Protein AF-A0A965VFW7-F1 (afdb_monomer)

Structure (mmCIF, N/CA/C/O backbone):
data_AF-A0A965VFW7-F1
#
_entry.id   AF-A0A965VFW7-F1
#
loop_
_atom_site.group_PDB
_atom_site.id
_atom_site.type_symbol
_atom_site.label_atom_id
_atom_site.label_alt_id
_atom_site.label_comp_id
_atom_site.label_asym_id
_atom_site.label_entity_id
_atom_site.label_seq_id
_atom_site.pdbx_PDB_ins_code
_atom_site.Cartn_x
_atom_site.Cartn_y
_atom_site.Cartn_z
_atom_site.occupancy
_atom_site.B_iso_or_equiv
_atom_site.auth_seq_id
_atom_site.auth_comp_id
_atom_site.auth_asym_id
_atom_site.auth_atom_id
_atom_site.pdbx_PDB_model_num
ATOM 1 N N . MET A 1 1 ? -70.526 -42.831 -7.987 1.00 42.44 1 MET A N 1
ATOM 2 C CA . MET A 1 1 ? -69.572 -43.705 -8.709 1.00 42.44 1 MET A CA 1
ATOM 3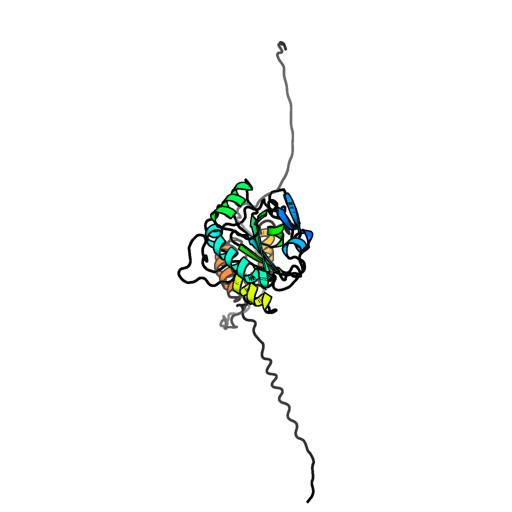 C C . MET A 1 1 ? -68.175 -43.193 -8.378 1.00 42.44 1 MET A C 1
ATOM 5 O O . MET A 1 1 ? -67.766 -42.194 -8.940 1.00 42.44 1 MET A O 1
ATOM 9 N N . ASN A 1 2 ? -67.592 -43.562 -7.239 1.00 35.59 2 ASN A N 1
ATOM 10 C CA . ASN A 1 2 ? -67.004 -44.862 -6.857 1.00 35.59 2 ASN A CA 1
ATOM 11 C C . ASN A 1 2 ? -65.642 -45.125 -7.527 1.00 35.59 2 ASN A C 1
ATOM 13 O O . ASN A 1 2 ? -65.567 -45.342 -8.730 1.00 35.59 2 ASN A O 1
ATOM 17 N N . ARG A 1 3 ? -64.600 -45.120 -6.680 1.00 50.38 3 ARG A N 1
ATOM 18 C CA . ARG A 1 3 ? -63.224 -45.623 -6.897 1.00 50.38 3 ARG A CA 1
ATOM 19 C C . ARG A 1 3 ? -63.249 -47.167 -7.074 1.00 50.38 3 ARG A C 1
ATOM 21 O O . ARG A 1 3 ? -64.275 -47.745 -6.707 1.00 50.38 3 ARG A O 1
ATOM 28 N N . PRO A 1 4 ? -62.205 -47.852 -7.602 1.00 57.84 4 PRO A N 1
ATOM 29 C CA . PRO A 1 4 ? -60.867 -48.036 -6.981 1.00 57.84 4 PRO A CA 1
ATOM 30 C C . PRO A 1 4 ? -59.700 -47.735 -7.969 1.00 57.84 4 PRO A C 1
ATOM 32 O O . PRO A 1 4 ? -59.951 -47.548 -9.151 1.00 57.84 4 PRO A O 1
ATOM 35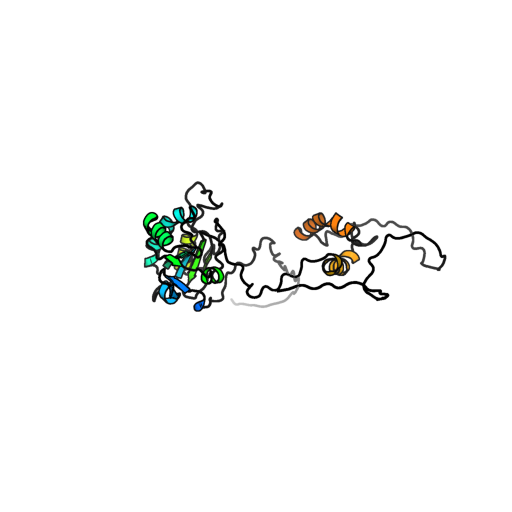 N N . VAL A 1 5 ? -58.428 -47.497 -7.611 1.00 44.56 5 VAL A N 1
ATOM 36 C CA . VAL A 1 5 ? -57.476 -48.093 -6.637 1.00 44.56 5 VAL A CA 1
ATOM 37 C C . VAL A 1 5 ? -56.885 -49.453 -7.069 1.00 44.56 5 VAL A C 1
ATOM 39 O O . VAL A 1 5 ? -57.615 -50.396 -7.337 1.00 44.56 5 VAL A O 1
ATOM 42 N N . SER A 1 6 ? -55.547 -49.531 -6.968 1.00 44.03 6 SER A N 1
ATOM 43 C CA . SER A 1 6 ? -54.690 -50.718 -6.748 1.00 44.03 6 SER A CA 1
ATOM 44 C C . SER A 1 6 ? -53.855 -51.288 -7.913 1.00 44.03 6 SER A C 1
ATOM 46 O O . SER A 1 6 ? -54.393 -51.769 -8.898 1.00 44.03 6 SER A O 1
ATOM 48 N N . THR A 1 7 ? -52.526 -51.279 -7.688 1.00 45.72 7 THR A N 1
ATOM 49 C CA . THR A 1 7 ? -51.507 -52.348 -7.906 1.00 45.72 7 THR A CA 1
ATOM 50 C C . THR A 1 7 ? -51.604 -53.263 -9.143 1.00 45.72 7 THR A C 1
ATOM 52 O O . THR A 1 7 ? -52.636 -53.868 -9.384 1.00 45.72 7 THR A O 1
ATOM 55 N N . LEU A 1 8 ? -50.510 -53.602 -9.840 1.00 45.94 8 LEU A N 1
ATOM 56 C CA . LEU A 1 8 ? -49.392 -54.381 -9.277 1.00 45.94 8 LEU A CA 1
ATOM 57 C C . LEU A 1 8 ? -48.217 -54.500 -10.287 1.00 45.94 8 LEU A C 1
ATOM 59 O O . LEU A 1 8 ? -48.441 -54.821 -11.445 1.00 45.94 8 LEU A O 1
ATOM 63 N N . TRP A 1 9 ? -46.986 -54.285 -9.806 1.00 42.16 9 TRP A N 1
ATOM 64 C CA . TRP A 1 9 ? -45.697 -54.863 -10.246 1.00 42.16 9 TRP A CA 1
ATOM 65 C C . TRP A 1 9 ? -45.417 -55.139 -11.741 1.00 42.16 9 TRP A C 1
ATOM 67 O O . TRP A 1 9 ? -45.896 -56.120 -12.301 1.00 42.16 9 TRP A O 1
ATOM 77 N N . LEU A 1 10 ? -44.359 -54.499 -12.256 1.00 45.06 10 LEU A N 1
ATOM 78 C CA . LEU A 1 10 ? -43.190 -55.267 -12.711 1.00 45.06 10 LEU A CA 1
ATOM 79 C C . LEU A 1 10 ? -41.898 -54.447 -12.586 1.00 45.06 10 LEU A C 1
ATOM 81 O O . LEU A 1 10 ? -41.791 -53.325 -13.073 1.00 45.06 10 LEU A O 1
ATOM 85 N N . VAL A 1 11 ? -40.930 -55.020 -11.872 1.00 48.81 11 VAL A N 1
ATOM 86 C CA . VAL A 1 11 ? -39.594 -54.462 -11.644 1.00 48.81 11 VAL A CA 1
ATOM 87 C C . VAL A 1 11 ? -38.725 -54.721 -12.870 1.00 48.81 11 VAL A C 1
ATOM 89 O O . VAL A 1 11 ? -38.607 -55.871 -13.289 1.00 48.81 11 VAL A O 1
ATOM 92 N N . LEU A 1 12 ? -38.022 -53.702 -13.369 1.00 44.81 12 LEU A N 1
ATOM 93 C CA . LEU A 1 12 ? -36.764 -53.937 -14.076 1.00 44.81 12 LEU A CA 1
ATOM 94 C C . LEU A 1 12 ? -35.745 -52.834 -13.771 1.00 44.81 12 LEU A C 1
ATOM 96 O O . LEU A 1 12 ? -35.832 -51.712 -14.262 1.00 44.81 12 LEU A O 1
ATOM 100 N N . CYS A 1 13 ? -34.773 -53.176 -12.929 1.00 41.69 13 CYS A N 1
ATOM 101 C CA . CYS A 1 13 ? -33.654 -52.309 -12.594 1.00 41.69 13 CYS A CA 1
ATOM 102 C C . CYS A 1 13 ? -32.707 -52.169 -13.792 1.00 41.69 13 CYS A C 1
ATOM 104 O O . CYS A 1 13 ? -32.087 -53.149 -14.198 1.00 41.69 13 CYS A O 1
ATOM 106 N N . LEU A 1 14 ? -32.507 -50.943 -14.273 1.00 44.41 14 LEU A N 1
ATOM 107 C CA . LEU A 1 14 ? -31.330 -50.565 -15.055 1.00 44.41 14 LEU A CA 1
ATOM 108 C C . LEU A 1 14 ? -30.723 -49.298 -14.444 1.00 44.41 14 LEU A C 1
ATOM 110 O O . LEU A 1 14 ? -31.046 -48.171 -14.809 1.00 44.41 14 LEU A O 1
ATOM 114 N N . LEU A 1 15 ? -29.856 -49.523 -13.455 1.00 46.78 15 LEU A N 1
ATOM 115 C CA . LEU A 1 15 ? -29.013 -48.508 -12.827 1.00 46.78 15 LEU A CA 1
ATOM 116 C C . LEU A 1 15 ? -27.976 -48.000 -13.838 1.00 46.78 15 LEU A C 1
ATOM 118 O O . LEU A 1 15 ? -26.865 -48.517 -13.920 1.00 46.78 15 LEU A O 1
ATOM 122 N N . ALA A 1 16 ? -28.336 -46.966 -14.593 1.00 45.25 16 ALA A N 1
ATOM 123 C CA . ALA A 1 16 ? -27.383 -46.140 -15.323 1.00 45.25 16 ALA A CA 1
ATOM 124 C C . ALA A 1 16 ? -26.922 -44.991 -14.412 1.00 45.25 16 ALA A C 1
ATOM 126 O O . ALA A 1 16 ? -27.429 -43.873 -14.486 1.00 45.25 16 ALA A O 1
ATOM 127 N N . THR A 1 17 ? -25.976 -45.272 -13.511 1.00 45.44 17 THR A N 1
ATOM 128 C CA . THR A 1 17 ? -25.329 -44.240 -12.689 1.00 45.44 17 THR A CA 1
ATOM 129 C C . THR A 1 17 ? -24.438 -43.363 -13.567 1.00 45.44 17 THR A C 1
ATOM 131 O O . THR A 1 17 ? -23.255 -43.651 -13.754 1.00 45.44 17 THR A O 1
ATOM 134 N N . ALA A 1 18 ? -25.011 -42.286 -14.103 1.00 43.34 18 ALA A N 1
ATOM 135 C CA . ALA A 1 18 ? -24.272 -41.211 -14.749 1.00 43.34 18 ALA A CA 1
ATOM 136 C C . ALA A 1 18 ? -23.487 -40.418 -13.690 1.00 43.34 18 ALA A C 1
ATOM 138 O O . ALA A 1 18 ? -23.920 -39.367 -13.223 1.00 43.34 18 ALA A O 1
ATOM 139 N N . ILE A 1 19 ? -22.329 -40.948 -13.288 1.00 48.84 19 ILE A N 1
ATOM 140 C CA . ILE A 1 19 ? -21.356 -40.208 -12.484 1.00 48.84 19 ILE A CA 1
ATOM 141 C C . ILE A 1 19 ? -20.704 -39.189 -13.419 1.00 48.84 19 ILE A C 1
ATOM 143 O O . ILE A 1 19 ? -19.769 -39.504 -14.156 1.00 48.84 19 ILE A O 1
ATOM 147 N N . ALA A 1 20 ? -21.235 -37.968 -13.415 1.00 42.84 20 ALA A N 1
ATOM 148 C CA . ALA A 1 20 ? -20.593 -36.829 -14.047 1.00 42.84 20 ALA A CA 1
ATOM 149 C C . ALA A 1 20 ? -19.329 -36.477 -13.249 1.00 42.84 20 ALA A C 1
ATOM 151 O O . ALA A 1 20 ? -19.368 -35.669 -12.323 1.00 42.84 20 ALA A O 1
ATOM 152 N N . ASN A 1 21 ? -18.206 -37.113 -13.593 1.00 45.19 21 ASN A N 1
ATOM 153 C CA . ASN A 1 21 ? -16.895 -36.700 -13.107 1.00 45.19 21 ASN A CA 1
ATOM 154 C C . ASN A 1 21 ? -16.617 -35.281 -13.613 1.00 45.19 21 ASN A C 1
ATOM 156 O O . ASN A 1 21 ? -16.267 -35.086 -14.777 1.00 45.19 21 ASN A O 1
ATOM 160 N N . THR A 1 22 ? -16.737 -34.300 -12.723 1.00 47.62 22 THR A N 1
ATOM 161 C CA . THR A 1 22 ? -16.176 -32.964 -12.915 1.00 47.62 22 THR A CA 1
ATOM 162 C C . THR A 1 22 ? -14.657 -33.090 -12.984 1.00 47.62 22 THR A C 1
ATOM 164 O O . THR A 1 22 ? -13.984 -33.194 -11.957 1.00 47.62 22 THR A O 1
ATOM 167 N N . ALA A 1 23 ? -14.111 -33.126 -14.199 1.00 44.59 23 ALA A N 1
ATOM 168 C CA . ALA A 1 23 ? -12.682 -32.956 -14.402 1.00 44.59 23 ALA A CA 1
ATOM 169 C C . ALA A 1 23 ? -12.303 -31.541 -13.945 1.00 44.59 23 ALA A C 1
ATOM 171 O O . ALA A 1 23 ? -12.868 -30.566 -14.437 1.00 44.59 23 ALA A O 1
ATOM 172 N N . ALA A 1 24 ? -11.380 -31.439 -12.988 1.00 43.47 24 ALA A N 1
ATOM 173 C CA . ALA A 1 24 ? -10.850 -30.154 -12.559 1.00 43.47 24 ALA A CA 1
ATOM 174 C C . ALA A 1 24 ? -10.055 -29.518 -13.708 1.00 43.47 24 ALA A C 1
ATOM 176 O O . ALA A 1 24 ? -9.149 -30.141 -14.268 1.00 43.47 24 ALA A O 1
ATOM 177 N N . ASP A 1 25 ? -10.418 -28.286 -14.047 1.00 41.50 25 ASP A N 1
ATOM 178 C CA . ASP A 1 25 ? -9.742 -27.463 -15.044 1.00 41.50 25 ASP A CA 1
ATOM 179 C C . ASP A 1 25 ? -8.308 -27.128 -14.566 1.00 41.50 25 ASP A C 1
ATOM 181 O O . ASP A 1 25 ? -8.133 -26.723 -13.414 1.00 41.50 25 ASP A O 1
ATOM 185 N N . PRO A 1 26 ? -7.254 -27.305 -15.389 1.00 46.06 26 PRO A N 1
ATOM 186 C CA . PRO A 1 26 ? -5.898 -26.885 -15.036 1.00 46.06 26 PRO A CA 1
ATOM 187 C C . PRO A 1 26 ? -5.686 -25.357 -14.993 1.00 46.06 26 PRO A C 1
ATOM 189 O O . PRO A 1 26 ? -4.562 -24.939 -14.732 1.00 46.06 26 PRO A O 1
ATOM 192 N N . SER A 1 27 ? -6.717 -24.536 -15.224 1.00 48.09 27 SER A N 1
ATOM 193 C CA . SER A 1 27 ? -6.667 -23.068 -15.120 1.00 48.09 27 SER A CA 1
ATOM 194 C C . SER A 1 27 ? -6.770 -22.502 -13.694 1.00 48.09 27 SER A C 1
ATOM 196 O O . SER A 1 27 ? -6.645 -21.290 -13.534 1.00 48.09 27 SER A O 1
ATOM 198 N N . VAL A 1 28 ? -6.983 -23.339 -12.665 1.00 41.69 28 VAL A N 1
ATOM 199 C CA . VAL A 1 28 ? -7.101 -22.900 -11.258 1.00 41.69 28 VAL A CA 1
ATOM 200 C C . VAL A 1 28 ? -5.874 -22.063 -10.860 1.00 41.69 28 VAL A C 1
ATOM 202 O O . VAL A 1 28 ? -4.774 -22.623 -10.778 1.00 41.69 28 VAL A O 1
ATOM 205 N N . PRO A 1 29 ? -6.031 -20.750 -10.585 1.00 44.28 29 PRO A N 1
ATOM 206 C CA . PRO A 1 29 ? -4.953 -19.944 -10.031 1.00 44.28 29 PRO A CA 1
ATOM 207 C C . PRO A 1 29 ? -4.504 -20.548 -8.701 1.00 44.28 29 PRO A C 1
ATOM 209 O O . PRO A 1 29 ? -5.305 -21.181 -8.006 1.00 44.28 29 PRO A O 1
ATOM 212 N N . MET A 1 30 ? -3.245 -20.325 -8.306 1.00 38.75 30 MET A N 1
ATOM 213 C CA . MET A 1 30 ? -2.859 -20.556 -6.909 1.00 38.75 30 MET A CA 1
ATOM 214 C C . MET A 1 30 ? -3.914 -19.915 -5.999 1.00 38.75 30 MET A C 1
ATOM 216 O O . MET A 1 30 ? -4.326 -18.790 -6.301 1.00 38.75 30 MET A O 1
ATOM 220 N N . PRO A 1 31 ? -4.366 -20.596 -4.928 1.00 38.28 31 PRO A N 1
ATOM 221 C CA . PRO A 1 31 ? -5.329 -19.996 -4.024 1.00 38.28 31 PRO A CA 1
ATOM 222 C C . PRO A 1 31 ? -4.757 -18.662 -3.560 1.00 38.28 31 PRO A C 1
ATOM 224 O O . PRO A 1 31 ? -3.644 -18.604 -3.028 1.00 38.28 31 PRO A O 1
ATOM 227 N N . ALA A 1 32 ? -5.510 -17.593 -3.816 1.00 36.91 32 ALA A N 1
ATOM 228 C CA . ALA A 1 32 ? -5.229 -16.306 -3.220 1.00 36.91 32 ALA A CA 1
ATOM 229 C C . ALA A 1 32 ? -5.150 -16.483 -1.698 1.00 36.91 32 ALA A C 1
ATOM 231 O O . ALA A 1 32 ? -5.737 -17.411 -1.133 1.00 36.91 32 ALA A O 1
ATOM 232 N N . LEU A 1 33 ? -4.485 -15.555 -1.013 1.00 43.66 33 LEU A N 1
ATOM 233 C CA . LEU A 1 33 ? -4.572 -15.438 0.444 1.00 43.66 33 LEU A CA 1
ATOM 234 C C . LEU A 1 33 ? -5.944 -14.850 0.851 1.00 43.66 33 LEU A C 1
ATOM 236 O O . LEU A 1 33 ? -6.040 -13.889 1.606 1.00 43.66 33 LEU A O 1
ATOM 240 N N . SER A 1 34 ? -7.020 -15.430 0.315 1.00 40.91 34 SER A N 1
ATOM 241 C CA . SER A 1 34 ? -8.421 -15.137 0.595 1.00 40.91 34 SER A CA 1
ATOM 242 C C . SER A 1 34 ? -8.869 -15.995 1.780 1.00 40.91 34 SER A C 1
ATOM 244 O O . SER A 1 34 ? -9.337 -17.124 1.618 1.00 40.91 34 SER A O 1
ATOM 246 N N . GLY A 1 35 ? -8.683 -15.451 2.982 1.00 37.94 35 GLY A N 1
ATOM 247 C CA . GLY A 1 35 ? -9.008 -16.105 4.249 1.00 37.94 35 GLY A CA 1
ATOM 248 C C . GLY A 1 35 ? -7.784 -16.752 4.925 1.00 37.94 35 GLY A C 1
ATOM 249 O O . GLY A 1 35 ? -7.144 -17.629 4.365 1.00 37.94 35 GLY A O 1
ATOM 250 N N . GLY A 1 36 ? -7.429 -16.397 6.160 1.00 48.53 36 GLY A N 1
ATOM 251 C CA . GLY A 1 36 ? -8.122 -15.439 7.020 1.00 48.53 36 GLY A CA 1
ATOM 252 C C . GLY A 1 36 ? -7.659 -15.461 8.473 1.00 48.53 36 GLY A C 1
ATOM 253 O O . GLY A 1 36 ? -8.511 -15.454 9.365 1.00 48.53 36 GLY A O 1
ATOM 254 N N . GLU A 1 37 ? -6.351 -15.470 8.723 1.00 54.03 37 GLU A N 1
ATOM 255 C CA . GLU A 1 37 ? -5.817 -15.173 10.054 1.00 54.03 37 GLU A CA 1
ATOM 256 C C . GLU A 1 37 ? -5.657 -13.658 10.233 1.00 54.03 37 GLU A C 1
ATOM 258 O O . GLU A 1 37 ? -5.147 -12.954 9.366 1.00 54.03 37 GLU A O 1
ATOM 263 N N . SER A 1 38 ? -6.163 -13.158 11.360 1.00 65.94 38 SER A N 1
ATOM 264 C CA . SER A 1 38 ? -6.068 -11.755 11.762 1.00 65.94 38 SER A CA 1
ATOM 265 C C . SER A 1 38 ? -4.641 -11.454 12.216 1.00 65.94 38 SER A C 1
ATOM 267 O O . SER A 1 38 ? -4.094 -12.173 13.055 1.00 65.94 38 SER A O 1
ATOM 269 N N . MET A 1 39 ? -4.033 -10.402 11.670 1.00 76.88 39 MET A N 1
ATOM 270 C CA . MET A 1 39 ? -2.637 -10.067 11.953 1.00 76.88 39 MET A CA 1
ATOM 271 C C . MET A 1 39 ? -2.430 -9.618 13.412 1.00 76.88 39 MET A C 1
ATOM 273 O O . MET A 1 39 ? -3.304 -8.944 13.967 1.00 76.88 39 MET A O 1
ATOM 277 N N . PRO A 1 40 ? -1.284 -9.919 14.052 1.00 75.00 40 PRO A N 1
ATOM 278 C CA . PRO A 1 40 ? -0.952 -9.385 15.376 1.00 75.00 40 PRO A CA 1
ATOM 279 C C . PRO A 1 40 ? -0.975 -7.845 15.396 1.00 75.00 40 PRO A C 1
ATOM 281 O O . PRO A 1 40 ? -0.527 -7.204 14.447 1.00 75.00 40 PRO A O 1
ATOM 284 N N . VAL A 1 41 ? -1.532 -7.243 16.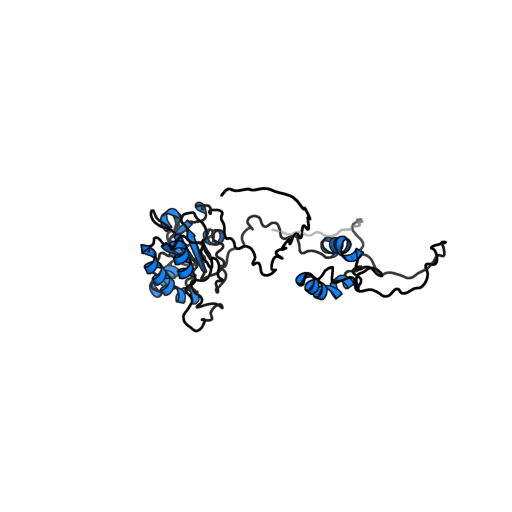457 1.00 68.38 41 VAL A N 1
ATOM 285 C CA . VAL A 1 41 ? -1.743 -5.777 16.543 1.00 68.38 41 VAL A CA 1
ATOM 286 C C . VAL A 1 41 ? -0.413 -5.018 16.582 1.00 68.38 41 VAL A C 1
ATOM 288 O O . VAL A 1 41 ? -0.284 -3.965 15.971 1.00 68.38 41 VAL A O 1
ATOM 291 N N . ASP A 1 42 ? 0.573 -5.600 17.259 1.00 74.69 42 ASP A N 1
ATOM 292 C CA . ASP A 1 42 ? 1.967 -5.164 17.394 1.00 74.69 42 ASP A CA 1
ATOM 293 C C . ASP A 1 42 ? 2.752 -5.167 16.072 1.00 74.69 42 ASP A C 1
ATOM 295 O O . ASP A 1 42 ? 3.829 -4.590 15.992 1.00 74.69 42 ASP A O 1
ATOM 299 N N . ARG A 1 43 ? 2.213 -5.790 15.016 1.00 82.44 43 ARG A N 1
ATOM 300 C CA . ARG A 1 43 ? 2.780 -5.747 13.659 1.00 82.44 43 ARG A CA 1
ATOM 301 C C . ARG A 1 43 ? 2.052 -4.780 12.721 1.00 82.44 43 ARG A C 1
ATOM 303 O O . ARG A 1 43 ? 2.388 -4.710 11.544 1.00 82.44 43 ARG A O 1
ATOM 310 N N . LEU A 1 44 ? 1.051 -4.061 13.230 1.00 89.38 44 LEU A N 1
ATOM 311 C CA . LEU A 1 44 ? 0.259 -3.065 12.504 1.00 89.38 44 LEU A CA 1
ATOM 312 C C . LEU A 1 44 ? 0.432 -1.674 13.131 1.00 89.38 44 LEU A C 1
ATOM 314 O O . LEU A 1 44 ? -0.534 -0.961 13.399 1.00 89.38 44 LEU A O 1
ATOM 318 N N . GLU A 1 45 ? 1.678 -1.298 13.395 1.00 92.88 45 GLU A N 1
ATOM 319 C CA . GLU A 1 45 ? 2.048 0.019 13.908 1.00 92.88 45 GLU A CA 1
ATOM 320 C C . GLU A 1 45 ? 2.984 0.750 12.942 1.00 92.88 45 GLU A C 1
ATOM 322 O O . GLU A 1 45 ? 3.658 0.137 12.116 1.00 92.88 45 GLU A O 1
ATOM 327 N N . VAL A 1 46 ? 2.986 2.077 13.031 1.00 94.81 46 VAL A N 1
ATOM 328 C CA . VAL A 1 46 ? 3.807 2.982 12.213 1.00 94.81 46 VAL A CA 1
ATOM 329 C C . VAL A 1 46 ? 4.454 4.040 13.098 1.00 94.81 46 VAL A C 1
ATOM 331 O O . VAL A 1 46 ? 4.014 4.244 14.229 1.00 94.81 46 VAL A O 1
ATOM 334 N N . LYS A 1 47 ? 5.471 4.751 12.609 1.00 95.56 47 LYS A N 1
ATOM 335 C CA . LYS A 1 47 ? 6.125 5.833 13.364 1.00 95.56 47 LYS A CA 1
ATOM 336 C C . LYS A 1 47 ? 5.840 7.203 12.765 1.00 95.56 47 LYS A C 1
ATOM 338 O O . LYS A 1 47 ? 5.802 7.365 11.550 1.00 95.56 47 LYS A O 1
ATOM 343 N N . THR A 1 48 ? 5.664 8.213 13.605 1.00 94.62 48 THR A N 1
ATOM 344 C CA . THR A 1 48 ? 5.706 9.620 13.178 1.00 94.62 48 THR A CA 1
ATOM 345 C C . THR A 1 48 ? 7.151 10.097 12.979 1.00 94.62 48 THR A C 1
ATOM 347 O O . THR A 1 48 ? 8.097 9.422 13.386 1.00 94.62 48 THR A O 1
ATOM 350 N N . ALA A 1 49 ? 7.337 11.288 12.397 1.00 90.00 49 ALA A N 1
ATOM 351 C CA . ALA A 1 49 ? 8.659 11.896 12.194 1.00 90.00 49 ALA A CA 1
ATOM 352 C C . ALA A 1 49 ? 9.450 12.136 13.502 1.00 90.00 49 ALA A C 1
ATOM 354 O O . ALA A 1 49 ? 10.676 12.127 13.490 1.00 90.00 49 ALA A O 1
ATOM 355 N N . ASP A 1 50 ? 8.766 12.323 14.637 1.00 90.00 50 ASP A N 1
ATOM 356 C CA . ASP A 1 50 ? 9.361 12.420 15.980 1.00 90.00 50 ASP A CA 1
ATOM 357 C C . ASP A 1 50 ? 9.612 11.051 16.649 1.00 90.00 50 ASP A C 1
ATOM 359 O O . ASP A 1 50 ? 10.024 10.988 17.806 1.00 90.00 50 ASP A O 1
ATOM 363 N N . GLY A 1 51 ? 9.387 9.944 15.931 1.00 90.25 51 GLY A N 1
ATOM 364 C CA . GLY A 1 51 ? 9.653 8.580 16.396 1.00 90.25 51 GLY A CA 1
ATOM 365 C C . GLY A 1 51 ? 8.579 7.986 17.314 1.00 90.25 51 GLY A C 1
ATOM 366 O O . GLY A 1 51 ? 8.789 6.905 17.867 1.00 90.25 51 GLY A O 1
ATOM 367 N N . ARG A 1 52 ? 7.425 8.647 17.485 1.00 94.50 52 ARG A N 1
ATOM 368 C CA . ARG A 1 52 ? 6.296 8.103 18.252 1.00 94.50 52 ARG A CA 1
ATOM 369 C C . ARG A 1 52 ? 5.635 6.971 17.466 1.00 94.50 52 ARG A C 1
ATOM 371 O O . ARG A 1 52 ? 5.136 7.183 16.362 1.00 94.50 52 ARG A O 1
ATOM 378 N N . THR A 1 53 ? 5.569 5.791 18.074 1.00 95.62 53 THR A N 1
ATOM 379 C CA . THR A 1 53 ? 4.766 4.667 17.577 1.00 95.62 53 THR A CA 1
ATOM 380 C C . THR A 1 53 ? 3.271 4.995 17.630 1.00 95.62 53 THR A C 1
ATOM 382 O O . THR A 1 53 ? 2.756 5.446 18.656 1.00 95.62 53 THR A O 1
ATOM 385 N N . VAL A 1 54 ? 2.574 4.727 16.529 1.00 96.38 54 VAL A N 1
ATOM 386 C CA . VAL A 1 54 ? 1.131 4.882 16.338 1.00 96.38 54 VAL A CA 1
ATOM 387 C C . VAL A 1 54 ? 0.540 3.499 16.040 1.00 96.38 54 VAL A C 1
ATOM 389 O O . VAL A 1 54 ? 0.828 2.934 14.983 1.00 96.38 54 VAL A O 1
ATOM 392 N N . PRO A 1 55 ? -0.263 2.918 16.948 1.00 95.50 55 PRO A N 1
ATOM 393 C CA . PRO A 1 55 ? -0.830 1.587 16.760 1.00 95.50 55 PRO A CA 1
ATOM 394 C C . PRO A 1 55 ? -2.036 1.611 15.810 1.00 95.50 55 PRO A C 1
ATOM 396 O O . PRO A 1 55 ? -2.748 2.614 15.724 1.00 95.50 55 PRO A O 1
ATOM 399 N N . PHE A 1 56 ? -2.355 0.467 15.194 1.00 95.44 56 PHE A N 1
ATOM 400 C CA . PHE A 1 56 ? -3.517 0.288 14.306 1.00 95.44 56 P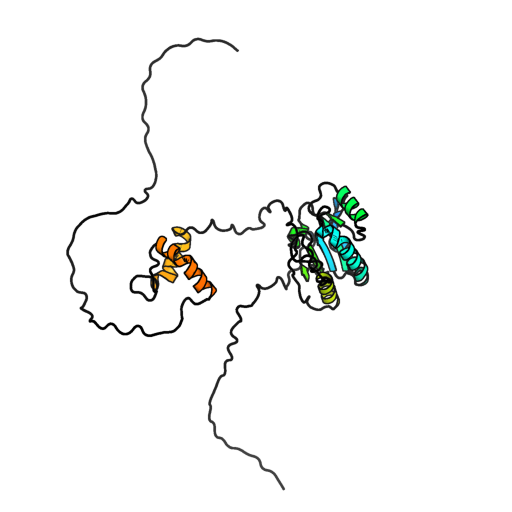HE A CA 1
ATOM 401 C C . PHE A 1 56 ? -4.824 0.896 14.839 1.00 95.44 56 PHE A C 1
ATOM 403 O O . PHE A 1 56 ? -5.592 1.493 14.090 1.00 95.44 56 PHE A O 1
ATOM 410 N N . ALA A 1 57 ? -5.065 0.772 16.149 1.00 94.62 57 ALA A N 1
ATOM 411 C CA . ALA A 1 57 ? -6.260 1.289 16.812 1.00 94.62 57 ALA A CA 1
ATOM 412 C C . ALA A 1 57 ? -6.388 2.828 16.755 1.00 94.62 57 ALA A C 1
ATOM 414 O O . ALA A 1 57 ? -7.506 3.336 16.724 1.00 94.62 57 ALA A O 1
ATOM 415 N N . GLU A 1 58 ? -5.270 3.565 16.719 1.00 95.75 58 GLU A N 1
ATOM 416 C CA . GLU A 1 58 ? -5.251 5.025 16.524 1.00 95.75 58 GLU A CA 1
ATOM 417 C C . GLU A 1 58 ? -5.473 5.376 15.042 1.00 95.75 58 GLU A C 1
ATOM 419 O O . GLU A 1 58 ? -6.232 6.294 14.746 1.00 95.75 58 GLU A O 1
ATOM 424 N N . LEU A 1 59 ? -4.893 4.598 14.115 1.00 95.00 59 LEU A N 1
ATOM 425 C CA . LEU A 1 59 ? -5.029 4.798 12.662 1.00 95.00 59 LEU A CA 1
ATOM 426 C C . LEU A 1 59 ? -6.457 4.576 12.139 1.00 95.00 59 LEU A C 1
ATOM 428 O O . LEU A 1 59 ? -6.899 5.288 11.235 1.00 95.00 59 LEU A O 1
ATOM 432 N N . ILE A 1 60 ? -7.160 3.575 12.682 1.00 95.12 60 ILE A N 1
ATOM 433 C CA . ILE A 1 60 ? -8.543 3.247 12.307 1.00 95.12 60 ILE A CA 1
ATOM 434 C C . ILE A 1 60 ? -9.577 4.041 13.121 1.00 95.12 60 ILE A C 1
ATOM 436 O O . ILE A 1 60 ? -10.652 4.357 12.619 1.00 95.12 60 ILE A O 1
ATOM 440 N N . GLY A 1 61 ? -9.264 4.392 14.370 1.00 94.06 61 GLY A N 1
ATOM 441 C CA . GLY A 1 61 ? -10.173 5.118 15.254 1.00 94.06 61 GLY A CA 1
ATOM 442 C C . GLY A 1 61 ? -11.404 4.312 15.719 1.00 94.06 61 GLY A C 1
ATOM 443 O O . GLY A 1 61 ? -11.584 3.139 15.377 1.00 94.06 61 GLY A O 1
ATOM 444 N N . PRO A 1 62 ? -12.282 4.927 16.535 1.00 92.50 62 PRO A N 1
ATOM 445 C CA . PRO A 1 62 ? -13.396 4.230 17.177 1.00 92.50 62 PRO A CA 1
ATOM 446 C C . PRO A 1 62 ? -14.444 3.724 16.182 1.00 92.50 62 PRO A C 1
ATOM 448 O O . PRO A 1 62 ? -14.940 2.616 16.368 1.00 92.50 62 PRO A O 1
ATOM 451 N N . ASP A 1 63 ? -14.713 4.458 15.101 1.00 92.69 63 ASP A N 1
ATOM 452 C CA . ASP A 1 63 ? -15.783 4.159 14.135 1.00 92.69 63 ASP A CA 1
ATOM 453 C C . ASP A 1 63 ? -15.263 3.707 12.756 1.00 92.69 63 ASP A C 1
ATOM 455 O O . ASP A 1 63 ? -16.052 3.404 11.861 1.00 92.69 63 ASP A O 1
ATOM 459 N N . GLY A 1 64 ? -13.940 3.625 12.566 1.00 95.88 64 GLY A N 1
ATOM 460 C CA . GLY A 1 64 ? -13.356 3.225 11.286 1.00 95.88 64 GLY A CA 1
ATOM 461 C C . GLY A 1 64 ? -13.595 1.759 10.928 1.00 95.88 64 GLY A C 1
ATOM 462 O O . GLY A 1 64 ? -13.658 0.867 11.784 1.00 95.88 64 GLY A O 1
ATOM 463 N N . ARG A 1 65 ? -13.708 1.519 9.622 1.00 96.38 65 ARG A N 1
ATOM 464 C CA . ARG A 1 65 ? -13.946 0.215 8.998 1.00 96.38 65 ARG A CA 1
ATOM 465 C C . ARG A 1 65 ? -12.662 -0.416 8.470 1.00 96.38 65 ARG A C 1
ATOM 467 O O . ARG A 1 65 ? -12.513 -1.631 8.582 1.00 96.38 65 ARG A O 1
ATOM 474 N N . ALA A 1 66 ? -11.758 0.392 7.914 1.00 97.44 66 ALA A N 1
ATOM 475 C CA . ALA A 1 66 ? -10.483 -0.065 7.367 1.00 97.44 66 ALA A CA 1
ATOM 476 C C . ALA A 1 66 ? -9.429 1.052 7.305 1.00 97.44 66 ALA A C 1
ATOM 478 O O . ALA A 1 66 ? -9.761 2.240 7.278 1.00 97.44 66 ALA A O 1
ATOM 479 N N . VAL A 1 67 ? -8.163 0.642 7.220 1.00 98.38 67 VAL A N 1
ATOM 480 C CA . VAL A 1 67 ? -7.007 1.494 6.923 1.00 98.38 67 VAL A CA 1
ATOM 481 C C . VAL A 1 67 ? -6.390 1.038 5.600 1.00 98.38 67 VAL A C 1
ATOM 483 O O . VAL A 1 67 ? -6.106 -0.144 5.419 1.00 98.38 67 VAL A O 1
ATOM 486 N N . CYS A 1 68 ? -6.182 1.967 4.672 1.00 98.38 68 CYS A N 1
ATOM 487 C CA . CYS A 1 68 ? -5.406 1.765 3.457 1.00 98.38 68 CYS A CA 1
ATOM 488 C C . CYS A 1 68 ? -3.991 2.303 3.672 1.00 98.38 68 CYS A C 1
ATOM 490 O O . CYS A 1 68 ? -3.794 3.516 3.764 1.00 98.38 68 CYS A O 1
ATOM 492 N N . PHE A 1 69 ? -3.013 1.406 3.712 1.00 98.69 69 PHE A N 1
ATOM 493 C CA . PHE A 1 69 ? -1.595 1.740 3.742 1.00 98.69 69 PHE A CA 1
ATOM 494 C C . PHE A 1 69 ? -1.093 1.890 2.306 1.00 98.69 69 PHE A C 1
ATOM 496 O O . PHE A 1 69 ? -1.031 0.909 1.567 1.00 98.69 69 PHE A O 1
ATOM 503 N N . ALA A 1 70 ? -0.760 3.113 1.900 1.00 98.50 70 ALA A N 1
ATOM 504 C CA . ALA A 1 70 ? -0.089 3.389 0.637 1.00 98.50 70 ALA A CA 1
ATOM 505 C C . ALA A 1 70 ? 1.425 3.449 0.880 1.00 98.50 70 ALA A C 1
ATOM 507 O O . ALA A 1 70 ? 1.923 4.408 1.469 1.00 98.50 70 ALA A O 1
ATOM 508 N N . PHE A 1 71 ? 2.151 2.428 0.432 1.00 98.25 71 PHE A N 1
ATOM 509 C CA . PHE A 1 71 ? 3.608 2.384 0.457 1.00 98.25 71 PHE A CA 1
ATOM 510 C C . PHE A 1 71 ? 4.155 3.277 -0.655 1.00 98.25 71 PHE A C 1
ATOM 512 O O . PHE A 1 71 ? 3.893 3.055 -1.839 1.00 98.25 71 PHE A O 1
ATOM 519 N N . LEU A 1 72 ? 4.884 4.320 -0.265 1.00 97.25 72 LEU A N 1
ATOM 520 C CA . LEU A 1 72 ? 5.351 5.398 -1.131 1.00 97.25 72 LEU A CA 1
ATOM 521 C C . LEU A 1 72 ? 6.830 5.686 -0.856 1.00 97.25 72 LEU A C 1
ATOM 523 O O . LEU A 1 72 ? 7.343 5.416 0.227 1.00 97.25 72 LEU A O 1
ATOM 527 N N . HIS A 1 73 ? 7.501 6.294 -1.828 1.00 95.12 73 HIS A N 1
ATOM 528 C CA . HIS A 1 73 ? 8.850 6.823 -1.659 1.00 95.12 73 HIS A CA 1
ATOM 529 C C . HIS A 1 73 ? 8.911 8.234 -2.278 1.00 95.12 73 HIS A C 1
ATOM 531 O O . HIS A 1 73 ? 8.536 8.368 -3.448 1.00 95.12 73 HIS A O 1
ATOM 537 N N . PRO A 1 74 ? 9.347 9.282 -1.545 1.00 93.25 74 PRO A N 1
ATOM 538 C CA . PRO A 1 74 ? 9.277 10.681 -1.992 1.00 93.25 74 PRO A CA 1
ATOM 539 C C . PRO A 1 74 ? 9.899 10.961 -3.366 1.00 93.25 74 PRO A C 1
ATOM 541 O O . PRO A 1 74 ? 9.342 11.729 -4.151 1.00 93.25 74 PRO A O 1
ATOM 544 N N . ALA A 1 75 ? 11.021 10.309 -3.686 1.00 91.06 75 ALA A N 1
ATOM 545 C CA . ALA A 1 75 ? 11.732 10.489 -4.953 1.00 91.06 75 ALA A CA 1
ATOM 546 C C . ALA A 1 75 ? 11.196 9.621 -6.113 1.00 91.06 75 ALA A C 1
ATOM 548 O O . ALA A 1 75 ? 11.735 9.677 -7.218 1.00 91.06 75 ALA A O 1
ATOM 549 N N . CYS A 1 76 ? 10.156 8.804 -5.899 1.00 91.19 76 CYS A N 1
ATOM 550 C CA . CYS A 1 76 ? 9.577 7.953 -6.940 1.00 91.19 76 CYS A CA 1
ATOM 551 C C . CYS A 1 76 ? 8.572 8.751 -7.799 1.00 91.19 76 CYS A C 1
ATOM 553 O O . CYS A 1 76 ? 7.510 9.113 -7.286 1.00 91.19 76 CYS A O 1
ATOM 555 N N . PRO A 1 77 ? 8.811 8.965 -9.113 1.00 93.81 77 PRO A N 1
ATOM 556 C CA . PRO A 1 77 ? 7.899 9.745 -9.961 1.00 93.81 77 PRO A CA 1
ATOM 557 C C . PRO A 1 77 ? 6.487 9.149 -10.027 1.00 93.81 77 PRO A C 1
ATOM 559 O O . PRO A 1 77 ? 5.495 9.864 -10.059 1.00 93.81 77 PRO A O 1
ATOM 562 N N . MET A 1 78 ? 6.383 7.819 -9.959 1.00 94.31 78 MET A N 1
ATOM 563 C CA . MET A 1 78 ? 5.089 7.138 -9.943 1.00 94.31 78 MET A CA 1
ATOM 564 C C . MET A 1 78 ? 4.311 7.429 -8.651 1.00 94.31 78 MET A C 1
ATOM 566 O O . MET A 1 78 ? 3.100 7.605 -8.701 1.00 94.31 78 MET A O 1
ATOM 570 N N . ALA A 1 79 ? 4.987 7.516 -7.497 1.00 94.94 79 ALA A N 1
ATOM 571 C CA . ALA A 1 79 ? 4.352 7.902 -6.234 1.00 94.94 79 ALA A CA 1
ATOM 572 C C . ALA A 1 79 ? 3.850 9.356 -6.282 1.00 94.94 79 ALA A C 1
ATOM 574 O O . ALA A 1 79 ? 2.726 9.627 -5.865 1.00 94.94 79 ALA A O 1
ATOM 575 N N . GLN A 1 80 ? 4.643 10.256 -6.873 1.00 95.69 80 GLN A N 1
ATOM 576 C CA . GLN A 1 80 ? 4.285 11.658 -7.117 1.00 95.69 80 GLN A CA 1
ATOM 577 C C . GLN A 1 80 ? 3.022 11.783 -7.995 1.00 95.69 80 GLN A C 1
ATOM 579 O O . GLN A 1 80 ? 2.099 12.514 -7.638 1.00 95.69 80 GLN A O 1
ATOM 584 N N . ASP A 1 81 ? 2.909 10.993 -9.070 1.00 96.00 81 ASP A N 1
ATOM 585 C CA . ASP A 1 81 ? 1.708 10.944 -9.924 1.00 96.00 81 ASP A CA 1
ATOM 586 C C . ASP A 1 81 ? 0.461 10.364 -9.225 1.00 96.00 81 ASP A C 1
ATOM 588 O O . ASP A 1 81 ? -0.673 10.685 -9.599 1.00 96.00 81 ASP A O 1
ATOM 592 N N . TYR A 1 82 ? 0.641 9.488 -8.230 1.00 97.38 82 TYR A N 1
ATOM 593 C CA . TYR A 1 82 ? -0.459 8.930 -7.434 1.00 97.38 82 TYR A CA 1
ATOM 594 C C . TYR A 1 82 ? -0.864 9.805 -6.242 1.00 97.38 82 TYR A C 1
ATOM 596 O O . TYR A 1 82 ? -1.981 9.648 -5.747 1.00 97.38 82 TYR A O 1
ATOM 604 N N . ALA A 1 83 ? -0.021 10.736 -5.790 1.00 97.19 83 ALA A N 1
ATOM 605 C CA . ALA A 1 83 ? -0.323 11.643 -4.682 1.00 97.19 83 ALA A CA 1
ATOM 606 C C . ALA A 1 83 ? -1.707 12.328 -4.793 1.00 97.19 83 ALA A C 1
ATOM 608 O O . ALA A 1 83 ? -2.504 12.168 -3.861 1.00 97.19 83 ALA A O 1
ATOM 609 N N . PRO A 1 84 ? -2.081 12.997 -5.910 1.00 96.38 84 PRO A N 1
ATOM 610 C CA . PRO A 1 84 ? -3.408 13.608 -6.041 1.00 96.38 84 PRO A CA 1
ATOM 611 C C . PRO A 1 84 ? -4.555 12.584 -6.039 1.00 96.38 84 PRO A C 1
ATOM 613 O O . PRO A 1 84 ? -5.643 12.887 -5.552 1.00 96.38 84 PRO A O 1
ATOM 616 N N . VAL A 1 85 ? -4.318 11.361 -6.525 1.00 97.62 85 VAL A N 1
ATOM 617 C CA . VAL A 1 85 ? -5.314 10.272 -6.542 1.00 97.62 85 VAL A CA 1
ATOM 618 C C . VAL A 1 85 ? -5.600 9.795 -5.128 1.00 97.62 85 VAL A C 1
ATOM 620 O O . VAL A 1 85 ? -6.752 9.689 -4.723 1.00 97.62 85 VAL A O 1
ATOM 623 N N . LEU A 1 86 ? -4.547 9.541 -4.350 1.00 98.50 86 LEU A N 1
ATOM 624 C CA . LEU A 1 86 ? -4.666 9.124 -2.958 1.00 98.50 86 LEU A CA 1
ATOM 625 C C . LEU A 1 86 ? -5.319 10.220 -2.104 1.00 98.50 86 LEU A C 1
ATOM 627 O O . LEU A 1 86 ? -6.112 9.898 -1.223 1.00 98.50 86 LEU A O 1
ATOM 631 N N . VAL A 1 87 ? -5.065 11.501 -2.401 1.00 98.44 87 VAL A N 1
ATOM 632 C CA . VAL A 1 87 ? -5.770 12.638 -1.784 1.00 98.44 87 VAL A CA 1
ATOM 633 C C . VAL A 1 87 ? -7.263 12.634 -2.127 1.00 98.44 87 VAL A C 1
ATOM 635 O O . VAL A 1 87 ? -8.085 12.793 -1.222 1.00 98.44 87 VAL A O 1
ATOM 638 N N . GLU A 1 88 ? -7.639 12.410 -3.392 1.00 98.00 88 GLU A N 1
ATOM 639 C CA . GLU A 1 88 ? -9.049 12.291 -3.788 1.00 98.00 88 GLU A CA 1
ATOM 640 C C . GLU A 1 88 ? -9.728 11.109 -3.081 1.00 98.00 88 GLU A C 1
ATOM 642 O O . GLU A 1 88 ? -10.796 11.275 -2.491 1.00 98.00 88 GLU A O 1
ATOM 647 N N . LEU A 1 89 ? -9.098 9.930 -3.080 1.00 98.44 89 LEU A N 1
ATOM 648 C CA . LEU A 1 89 ? -9.624 8.729 -2.426 1.00 98.44 89 LEU A CA 1
ATOM 649 C C . LEU A 1 89 ? -9.765 8.921 -0.908 1.00 98.44 89 LEU A C 1
ATOM 651 O O . LEU A 1 89 ? -10.782 8.520 -0.339 1.00 98.44 89 LEU A O 1
ATOM 655 N N . ALA A 1 90 ? -8.797 9.578 -0.262 1.00 98.19 90 ALA A N 1
ATOM 656 C CA . ALA A 1 90 ? -8.842 9.883 1.164 1.00 98.19 90 ALA A CA 1
ATOM 657 C C . ALA A 1 90 ? -10.018 10.814 1.488 1.00 98.19 90 ALA A C 1
ATOM 659 O O . ALA A 1 90 ? -10.822 10.514 2.367 1.00 98.19 90 ALA A O 1
ATOM 660 N N . ALA A 1 91 ? -10.174 11.906 0.733 1.00 97.88 91 ALA A N 1
ATOM 661 C CA . ALA A 1 91 ? -11.292 12.832 0.901 1.00 97.88 91 ALA A CA 1
ATOM 662 C C . ALA A 1 91 ? -12.652 12.168 0.617 1.00 97.88 91 ALA A C 1
ATOM 664 O O . ALA A 1 91 ? -13.632 12.436 1.313 1.00 97.88 91 ALA A O 1
ATOM 665 N N . ARG A 1 92 ? -12.709 11.286 -0.388 1.00 98.12 92 ARG A N 1
ATOM 666 C CA . ARG A 1 92 ? -13.923 10.591 -0.828 1.00 98.12 92 ARG A CA 1
ATOM 667 C C . ARG A 1 92 ? -14.447 9.587 0.195 1.00 98.12 92 ARG A C 1
ATOM 669 O O . ARG A 1 92 ? -15.654 9.543 0.400 1.00 98.12 92 ARG A O 1
ATOM 676 N N . PHE A 1 93 ? -13.569 8.787 0.803 1.00 97.94 93 PHE A N 1
ATOM 677 C CA . PHE A 1 93 ? -13.968 7.663 1.660 1.00 97.94 93 PHE A CA 1
ATOM 678 C C . PHE A 1 93 ? -13.780 7.903 3.170 1.00 97.94 93 PHE A C 1
ATOM 680 O O . PHE A 1 93 ? -14.200 7.066 3.971 1.00 97.94 93 PHE A O 1
ATOM 687 N N . ALA A 1 94 ? -13.235 9.053 3.591 1.00 95.88 94 ALA A N 1
ATOM 688 C CA . ALA A 1 94 ? -13.129 9.414 5.011 1.00 95.88 94 ALA A CA 1
ATOM 689 C C . ALA A 1 94 ? -14.483 9.362 5.747 1.00 95.88 94 ALA A C 1
ATOM 691 O O . ALA A 1 94 ? -14.563 8.875 6.874 1.00 95.88 94 ALA A O 1
ATOM 692 N N . GLY A 1 95 ? -15.564 9.815 5.096 1.00 96.12 95 GLY A N 1
ATOM 693 C CA . GLY A 1 95 ? -16.923 9.769 5.653 1.00 96.12 95 GLY A CA 1
ATOM 694 C C . GLY A 1 95 ? -17.503 8.356 5.800 1.00 96.12 95 GLY A C 1
ATOM 695 O O . GLY A 1 95 ? -18.390 8.150 6.623 1.00 96.12 95 GLY A O 1
ATOM 696 N N . ASP A 1 96 ? -16.971 7.382 5.056 1.00 96.69 96 ASP A N 1
ATOM 697 C CA . ASP A 1 96 ? -17.376 5.971 5.102 1.00 96.69 96 ASP A CA 1
ATOM 698 C C . ASP A 1 96 ? -16.547 5.146 6.112 1.00 96.69 96 ASP A C 1
ATOM 700 O O . ASP A 1 96 ? -16.688 3.922 6.198 1.00 96.69 96 ASP A O 1
ATOM 704 N N . GLY A 1 97 ? -15.671 5.801 6.884 1.00 96.69 97 GLY A N 1
ATOM 705 C CA . GLY A 1 97 ? -14.798 5.157 7.867 1.00 96.69 97 GLY A CA 1
ATOM 706 C C . GLY A 1 97 ? -13.553 4.500 7.264 1.00 96.69 97 GLY A C 1
ATOM 707 O O . GLY A 1 97 ? -13.024 3.558 7.856 1.00 96.69 97 GLY A O 1
ATOM 708 N N . ILE A 1 98 ? -13.089 4.958 6.097 1.00 98.06 98 ILE A N 1
ATOM 709 C CA . ILE A 1 98 ? -11.825 4.516 5.495 1.00 98.06 98 ILE A CA 1
ATOM 710 C C . ILE A 1 98 ? -10.742 5.555 5.786 1.00 98.06 98 ILE A C 1
ATOM 712 O O . ILE A 1 98 ? -10.844 6.707 5.370 1.00 98.06 98 ILE A O 1
ATOM 716 N N . SER A 1 99 ? -9.688 5.132 6.479 1.00 97.88 99 SER A N 1
ATOM 717 C CA . SER A 1 99 ? -8.490 5.938 6.722 1.00 97.88 99 SER A CA 1
ATOM 718 C C . SER A 1 99 ? -7.452 5.609 5.648 1.00 97.88 99 SER A C 1
ATOM 720 O O . SER A 1 99 ? -7.104 4.443 5.494 1.00 97.88 99 SER A O 1
ATOM 722 N N . ILE A 1 100 ? -6.966 6.586 4.881 1.00 98.44 100 ILE A N 1
ATOM 723 C CA . ILE A 1 100 ? -5.815 6.387 3.980 1.00 98.44 100 ILE A CA 1
ATOM 724 C C . ILE A 1 100 ? -4.592 7.011 4.639 1.00 98.44 100 ILE A C 1
ATOM 726 O O . ILE A 1 100 ? -4.665 8.140 5.121 1.00 98.44 100 ILE A O 1
ATOM 730 N N . VAL A 1 101 ? -3.481 6.277 4.663 1.00 98.44 101 VAL A N 1
ATOM 731 C CA . VAL A 1 101 ? -2.215 6.718 5.255 1.00 98.44 101 VAL A CA 1
ATOM 732 C C . VAL A 1 101 ? -1.057 6.410 4.309 1.00 98.44 101 VAL A C 1
ATOM 734 O O . VAL A 1 101 ? -1.032 5.359 3.667 1.00 98.44 101 VAL A O 1
ATOM 737 N N . GLY A 1 102 ? -0.092 7.321 4.218 1.00 98.25 102 GLY A N 1
ATOM 738 C CA . GLY A 1 102 ? 1.173 7.066 3.534 1.00 98.25 102 GLY A CA 1
ATOM 739 C C . GLY A 1 102 ? 2.140 6.326 4.454 1.00 98.25 102 GLY A C 1
ATOM 740 O O . GLY A 1 102 ? 2.200 6.624 5.647 1.00 98.25 102 GLY A O 1
ATOM 741 N N . VAL A 1 103 ? 2.920 5.400 3.906 1.00 98.19 103 VAL A N 1
ATOM 742 C CA . VAL A 1 103 ? 4.014 4.713 4.599 1.00 98.19 103 VAL A CA 1
ATOM 743 C C . VAL A 1 103 ? 5.278 4.849 3.762 1.00 98.19 103 VAL A C 1
ATOM 745 O O . VAL A 1 103 ? 5.286 4.464 2.594 1.00 98.19 103 VAL A O 1
ATOM 748 N N . VAL A 1 104 ? 6.340 5.383 4.359 1.00 97.12 104 VAL A N 1
ATOM 749 C CA . VAL A 1 104 ? 7.670 5.472 3.750 1.00 97.12 104 VAL A CA 1
ATOM 750 C C . VAL A 1 104 ? 8.629 4.599 4.555 1.00 97.12 104 VAL A C 1
ATOM 752 O O . VAL A 1 104 ? 8.881 4.862 5.731 1.00 97.12 104 VAL A O 1
ATOM 755 N N . CYS A 1 105 ? 9.142 3.535 3.940 1.00 94.44 105 CYS A N 1
ATOM 756 C CA . CYS A 1 105 ? 10.143 2.666 4.569 1.00 94.44 105 CYS A CA 1
ATOM 757 C C . CYS A 1 105 ? 11.562 3.233 4.410 1.00 94.44 105 CYS A C 1
ATOM 759 O O . CYS A 1 105 ? 12.365 3.192 5.336 1.00 94.44 105 CYS A O 1
ATOM 761 N N . GLU A 1 106 ? 11.841 3.810 3.241 1.00 90.06 106 GLU A N 1
ATOM 762 C CA . GLU A 1 106 ? 13.144 4.348 2.849 1.00 90.06 106 GLU A CA 1
ATOM 763 C C . GLU A 1 106 ? 13.074 5.880 2.831 1.00 90.06 106 GLU A C 1
ATOM 765 O O . GLU A 1 106 ? 12.528 6.469 1.894 1.00 90.06 106 GLU A O 1
ATOM 770 N N . ALA A 1 107 ? 13.589 6.514 3.888 1.00 83.25 107 ALA A N 1
ATOM 771 C CA . ALA A 1 107 ? 13.739 7.963 4.013 1.00 83.25 107 ALA A CA 1
ATOM 772 C C . ALA A 1 107 ? 15.014 8.290 4.805 1.00 83.25 107 ALA A C 1
ATOM 774 O O . ALA A 1 107 ? 15.103 7.955 5.988 1.00 83.25 107 ALA A O 1
ATOM 775 N N . ASP A 1 108 ? 15.973 8.962 4.164 1.00 76.50 108 ASP A N 1
ATOM 776 C CA . ASP A 1 108 ? 17.219 9.403 4.806 1.00 76.50 108 ASP A CA 1
ATOM 777 C C . ASP A 1 108 ? 17.012 10.663 5.673 1.00 76.50 108 ASP A C 1
ATOM 779 O O . ASP A 1 108 ? 17.648 10.813 6.718 1.00 76.50 108 ASP A O 1
ATOM 783 N N . ASP A 1 109 ? 16.091 11.551 5.274 1.00 86.75 109 ASP A N 1
ATOM 784 C CA . ASP A 1 109 ? 15.704 12.757 6.018 1.00 86.75 109 ASP A CA 1
ATOM 785 C C . ASP A 1 109 ? 14.164 12.921 6.036 1.00 86.75 109 ASP A C 1
ATOM 787 O O . ASP A 1 109 ? 13.540 13.050 4.977 1.00 86.75 109 ASP A O 1
ATOM 791 N N . PRO A 1 110 ? 13.508 12.975 7.216 1.00 89.44 110 PRO A N 1
ATOM 792 C CA . PRO A 1 110 ? 12.082 13.292 7.333 1.00 89.44 110 PRO A CA 1
ATOM 793 C C . PRO A 1 110 ? 11.657 14.610 6.661 1.00 89.44 110 PRO A C 1
ATOM 795 O O . PRO A 1 110 ? 10.484 14.759 6.307 1.00 89.44 110 PRO A O 1
ATOM 798 N N . ALA A 1 111 ? 12.577 15.559 6.451 1.00 90.88 111 ALA A N 1
ATOM 799 C CA . ALA A 1 111 ? 12.299 16.792 5.719 1.00 90.88 111 ALA A CA 1
ATOM 800 C C . ALA A 1 111 ? 11.952 16.547 4.238 1.00 90.88 111 ALA A C 1
ATOM 802 O O . ALA A 1 111 ? 11.152 17.298 3.681 1.00 90.88 111 ALA A O 1
ATOM 803 N N . GLU A 1 112 ? 12.473 15.487 3.609 1.00 91.81 112 GLU A N 1
ATOM 804 C CA . GLU A 1 112 ? 12.113 15.112 2.232 1.00 91.81 112 GLU A CA 1
ATOM 805 C C . GLU A 1 112 ? 10.657 14.642 2.138 1.00 91.81 112 GLU A C 1
ATOM 807 O O . GLU A 1 112 ? 9.949 14.971 1.184 1.00 91.81 112 GLU A O 1
ATOM 812 N N . VAL A 1 113 ? 10.177 13.930 3.163 1.00 94.25 113 VAL A N 1
ATOM 813 C CA . VAL A 1 113 ? 8.777 13.494 3.252 1.00 94.25 113 VAL A CA 1
ATOM 814 C C . VAL A 1 113 ? 7.843 14.695 3.419 1.00 94.25 113 VAL A C 1
ATOM 816 O O . VAL A 1 113 ? 6.806 14.747 2.762 1.00 94.25 113 VAL A O 1
ATOM 819 N N . GLU A 1 114 ? 8.211 15.690 4.231 1.00 93.75 114 GLU A N 1
ATOM 820 C CA . GLU A 1 114 ? 7.419 16.922 4.390 1.00 93.75 114 GLU A CA 1
ATOM 821 C C . GLU A 1 114 ? 7.473 17.825 3.144 1.00 93.75 114 GLU A C 1
ATOM 823 O O . GLU A 1 114 ? 6.469 18.455 2.792 1.00 93.75 114 GLU A O 1
ATOM 828 N N . ALA A 1 115 ? 8.605 17.851 2.431 1.00 93.81 115 ALA A N 1
ATOM 829 C CA . ALA A 1 115 ? 8.731 18.522 1.140 1.00 93.81 115 ALA A CA 1
ATOM 830 C C . ALA A 1 115 ? 7.800 17.883 0.098 1.00 93.81 115 ALA A C 1
ATOM 832 O O . ALA A 1 115 ? 6.959 18.584 -0.462 1.00 93.81 115 ALA A O 1
ATOM 833 N N . TYR A 1 116 ? 7.852 16.556 -0.067 1.00 94.88 116 TYR A N 1
ATOM 834 C CA . TYR A 1 116 ? 6.919 15.793 -0.905 1.00 94.88 116 TYR A CA 1
ATOM 835 C C . TYR A 1 116 ? 5.458 16.044 -0.508 1.00 94.88 116 TYR A C 1
ATOM 837 O O . TYR A 1 116 ? 4.609 16.315 -1.360 1.00 94.88 116 TYR A O 1
ATOM 845 N N . ARG A 1 117 ? 5.157 16.029 0.798 1.00 95.88 117 ARG A N 1
ATOM 846 C CA . ARG A 1 117 ? 3.805 16.278 1.308 1.00 95.88 117 ARG A CA 1
ATOM 847 C C . ARG A 1 117 ? 3.296 17.670 0.922 1.00 95.88 117 ARG A C 1
ATOM 849 O O . ARG A 1 117 ? 2.126 17.822 0.573 1.00 95.88 117 ARG A O 1
ATOM 856 N N . THR A 1 118 ? 4.171 18.671 0.962 1.00 96.31 118 THR A N 1
ATOM 857 C CA . THR A 1 118 ? 3.857 20.065 0.622 1.00 96.31 118 THR A CA 1
ATOM 858 C C . THR A 1 118 ? 3.749 20.284 -0.889 1.00 96.31 118 THR A C 1
ATOM 860 O O . THR A 1 118 ? 2.794 20.913 -1.341 1.00 96.31 118 THR A O 1
ATOM 863 N N . GLU A 1 119 ? 4.694 19.759 -1.670 1.00 96.38 119 GLU A N 1
ATOM 864 C CA . GLU A 1 119 ? 4.781 19.939 -3.125 1.00 96.38 119 GLU A CA 1
ATOM 865 C C . GLU A 1 119 ? 3.625 19.253 -3.861 1.00 96.38 119 GLU A C 1
ATOM 867 O O . GLU A 1 119 ? 2.969 19.874 -4.698 1.00 96.38 119 GLU A O 1
ATOM 872 N N . PHE A 1 120 ? 3.311 18.009 -3.491 1.00 95.75 120 PHE A N 1
ATOM 873 C CA . PHE A 1 120 ? 2.252 17.214 -4.120 1.00 95.75 120 PHE A CA 1
ATOM 874 C C . PHE A 1 120 ? 0.895 17.322 -3.400 1.00 95.75 120 PHE A C 1
ATOM 876 O O . PHE A 1 120 ? -0.043 16.592 -3.718 1.00 95.75 120 PHE A O 1
ATOM 883 N N . GLY A 1 121 ? 0.768 18.249 -2.441 1.00 95.50 121 GLY A N 1
ATOM 884 C CA . GLY A 1 121 ? -0.499 18.582 -1.782 1.00 95.50 121 GLY A CA 1
ATOM 885 C C . GLY A 1 121 ? -1.107 17.448 -0.951 1.00 95.50 121 GLY A C 1
ATOM 886 O O . GLY A 1 121 ? -2.330 17.359 -0.839 1.00 95.50 121 GLY A O 1
ATOM 887 N N . VAL A 1 122 ? -0.280 16.571 -0.377 1.00 97.19 122 VAL A N 1
ATOM 888 C CA . VAL A 1 122 ? -0.737 15.390 0.363 1.00 97.19 122 VAL A CA 1
ATOM 889 C C . VAL A 1 122 ? -1.368 15.797 1.701 1.00 97.19 122 VAL A C 1
ATOM 891 O O . VAL A 1 122 ? -0.716 16.310 2.616 1.00 97.19 122 VAL A O 1
ATOM 894 N N . THR A 1 123 ? -2.676 15.565 1.810 1.00 96.25 123 THR A N 1
ATOM 895 C CA . THR A 1 123 ? -3.494 15.923 2.981 1.00 96.25 123 THR A CA 1
ATOM 896 C C . THR A 1 123 ? -3.659 14.790 3.990 1.00 96.25 123 THR A C 1
ATOM 898 O O . THR A 1 123 ? -3.964 15.058 5.152 1.00 96.25 123 THR A O 1
ATOM 901 N N . PHE A 1 124 ? -3.462 13.538 3.571 1.00 96.69 124 PHE A N 1
ATOM 902 C CA . PHE A 1 124 ? -3.459 12.380 4.462 1.00 96.69 124 PHE A CA 1
ATOM 903 C C . PHE A 1 124 ? -2.128 12.281 5.232 1.00 96.69 124 PHE A C 1
ATOM 905 O O . PHE A 1 124 ? -1.099 12.753 4.740 1.00 96.69 124 PHE A O 1
ATOM 912 N N . PRO A 1 125 ? -2.109 11.698 6.445 1.00 96.75 125 PRO A N 1
ATOM 913 C CA . PRO A 1 125 ? -0.877 11.569 7.214 1.00 96.75 125 PRO A CA 1
ATOM 914 C C . PRO A 1 125 ? 0.089 10.588 6.538 1.00 96.75 125 PRO A C 1
ATOM 916 O O . PRO A 1 125 ? -0.322 9.541 6.035 1.00 96.75 125 PRO A O 1
ATOM 919 N N . ILE A 1 126 ? 1.379 10.924 6.561 1.00 97.56 126 ILE A N 1
ATOM 920 C CA . ILE A 1 126 ? 2.468 10.040 6.138 1.00 97.56 126 ILE A CA 1
ATOM 921 C C . ILE A 1 126 ? 3.243 9.614 7.386 1.00 97.56 126 ILE A C 1
ATOM 923 O O . ILE A 1 126 ? 3.556 10.441 8.244 1.00 97.56 126 ILE A O 1
ATOM 927 N N . PHE A 1 127 ? 3.543 8.324 7.471 1.00 97.44 127 PHE A N 1
ATOM 928 C CA . PHE A 1 127 ? 4.288 7.701 8.554 1.00 97.44 127 PHE A CA 1
ATOM 929 C C . PHE A 1 127 ? 5.505 6.936 8.021 1.00 97.44 127 PHE A C 1
ATOM 931 O O . PHE A 1 127 ? 5.650 6.713 6.819 1.00 97.44 127 PHE A O 1
ATOM 938 N N . PHE A 1 128 ? 6.364 6.514 8.941 1.00 96.56 128 PHE A N 1
ATOM 939 C CA . PHE A 1 128 ? 7.630 5.847 8.676 1.00 96.56 128 PHE A CA 1
ATOM 940 C C . PHE A 1 128 ? 7.585 4.383 9.125 1.00 96.56 128 PHE A C 1
ATOM 942 O O . PHE A 1 128 ? 7.034 4.065 10.184 1.00 96.56 128 PHE A O 1
ATOM 949 N N . ASP A 1 129 ? 8.207 3.511 8.333 1.00 94.94 129 ASP A N 1
ATOM 950 C CA . ASP A 1 129 ? 8.447 2.092 8.635 1.00 94.94 129 ASP A CA 1
ATOM 951 C C . ASP A 1 129 ? 9.907 1.735 8.309 1.00 94.94 129 ASP A C 1
ATOM 953 O O . ASP A 1 129 ? 10.204 0.890 7.467 1.00 94.94 129 ASP A O 1
ATOM 957 N N . THR A 1 130 ? 10.833 2.443 8.959 1.00 91.25 130 THR A N 1
ATOM 958 C CA . THR A 1 130 ? 12.293 2.347 8.762 1.00 91.25 130 THR A CA 1
ATOM 959 C C . THR A 1 130 ? 12.882 0.967 9.057 1.00 91.25 130 THR A C 1
ATOM 961 O O . THR A 1 130 ? 13.961 0.627 8.581 1.00 91.25 130 THR A O 1
ATOM 964 N N . GLU A 1 131 ? 12.183 0.154 9.846 1.00 90.06 131 GLU A N 1
ATOM 965 C CA . GLU A 1 131 ? 12.545 -1.229 10.153 1.00 90.06 131 GLU A CA 1
ATOM 966 C C . GLU A 1 131 ? 11.759 -2.249 9.312 1.00 90.06 131 GLU A C 1
ATOM 968 O O . GLU A 1 131 ? 11.821 -3.446 9.595 1.00 90.06 131 GLU A O 1
ATOM 973 N N . PHE A 1 132 ? 11.009 -1.788 8.301 1.00 91.88 132 PHE A N 1
ATOM 974 C CA . PHE A 1 132 ? 10.167 -2.581 7.395 1.00 91.88 132 PHE A CA 1
ATOM 975 C C . PHE A 1 132 ? 9.167 -3.514 8.106 1.00 91.88 132 PHE A C 1
ATOM 977 O O . PHE A 1 132 ? 8.649 -4.458 7.511 1.00 91.88 132 PHE A O 1
ATOM 984 N N . THR A 1 133 ? 8.882 -3.293 9.390 1.00 91.50 133 THR A N 1
ATOM 985 C CA . THR A 1 133 ? 8.117 -4.227 10.225 1.00 91.50 133 THR A CA 1
ATOM 986 C C . THR A 1 133 ? 6.658 -4.295 9.788 1.00 91.50 133 THR A C 1
ATOM 988 O O . THR A 1 133 ? 6.088 -5.393 9.762 1.00 91.50 133 THR A O 1
ATOM 991 N N . LEU A 1 134 ? 6.082 -3.158 9.381 1.00 94.38 134 LEU A N 1
ATOM 992 C CA . LEU A 1 134 ? 4.748 -3.103 8.789 1.00 94.38 134 LEU A CA 1
ATOM 993 C C . LEU A 1 134 ? 4.756 -3.669 7.363 1.00 94.38 134 LEU A C 1
ATOM 995 O O . LEU A 1 134 ? 3.900 -4.489 7.034 1.00 94.38 134 LEU A O 1
ATOM 999 N N . ALA A 1 135 ? 5.725 -3.283 6.527 1.00 93.75 135 ALA A N 1
ATOM 1000 C CA . ALA A 1 135 ? 5.856 -3.771 5.153 1.00 93.75 135 ALA A CA 1
ATOM 1001 C C . ALA A 1 135 ? 5.960 -5.303 5.103 1.00 93.75 135 ALA A C 1
ATOM 1003 O O . ALA A 1 135 ? 5.324 -5.952 4.271 1.00 93.75 135 ALA A O 1
ATOM 1004 N N . GLU A 1 136 ? 6.722 -5.905 6.020 1.00 90.94 136 GLU A N 1
ATOM 1005 C CA . GLU A 1 136 ? 6.818 -7.356 6.173 1.00 90.94 136 GLU A CA 1
ATOM 1006 C C . GLU A 1 136 ? 5.527 -8.007 6.658 1.00 90.94 136 GLU A C 1
ATOM 1008 O O . GLU A 1 136 ? 5.238 -9.139 6.276 1.00 90.94 136 GLU A O 1
ATOM 1013 N N . ALA A 1 137 ? 4.782 -7.334 7.533 1.00 91.19 137 ALA A N 1
ATOM 1014 C CA . ALA A 1 137 ? 3.526 -7.852 8.052 1.00 91.19 137 ALA A CA 1
ATOM 1015 C C . ALA A 1 137 ? 2.429 -7.833 6.973 1.00 91.19 137 ALA A C 1
ATOM 1017 O O . ALA A 1 137 ? 1.651 -8.779 6.879 1.00 91.19 137 ALA A O 1
ATOM 1018 N N . LEU A 1 138 ? 2.401 -6.781 6.150 1.00 93.06 138 LEU A N 1
ATOM 1019 C CA . LEU A 1 138 ? 1.442 -6.567 5.060 1.00 93.06 138 LEU A CA 1
ATOM 1020 C C . LEU A 1 138 ? 1.849 -7.198 3.717 1.00 93.06 138 LEU A C 1
ATOM 1022 O O . LEU A 1 138 ? 1.099 -7.090 2.751 1.00 93.06 138 LEU A O 1
ATOM 1026 N N . ASP A 1 139 ? 3.026 -7.827 3.651 1.00 90.38 139 ASP A N 1
ATOM 1027 C CA . ASP A 1 139 ? 3.663 -8.339 2.427 1.00 90.38 139 ASP A CA 1
ATOM 1028 C C . ASP A 1 139 ? 3.750 -7.309 1.277 1.00 90.38 139 ASP A C 1
ATOM 1030 O O . ASP A 1 139 ? 3.722 -7.659 0.100 1.00 90.38 139 ASP A O 1
ATOM 1034 N N . ALA A 1 140 ? 3.886 -6.022 1.615 1.00 92.62 140 ALA A N 1
ATOM 1035 C CA . ALA A 1 140 ? 4.037 -4.937 0.645 1.00 92.62 140 ALA A CA 1
ATOM 1036 C C . ALA A 1 140 ? 5.471 -4.919 0.104 1.00 92.62 140 ALA A C 1
ATOM 1038 O O . ALA A 1 140 ? 6.416 -4.676 0.855 1.00 92.62 140 ALA A O 1
ATOM 1039 N N . THR A 1 141 ? 5.656 -5.227 -1.174 1.00 89.69 141 THR A N 1
ATOM 1040 C CA . THR A 1 141 ? 6.969 -5.495 -1.784 1.00 89.69 141 THR A CA 1
ATOM 1041 C C . THR A 1 141 ? 7.482 -4.371 -2.675 1.00 89.69 141 THR A C 1
ATOM 1043 O O . THR A 1 141 ? 8.679 -4.343 -2.966 1.00 89.69 141 THR A O 1
ATOM 1046 N N . ILE A 1 142 ? 6.608 -3.466 -3.118 1.00 92.12 142 ILE A N 1
ATOM 1047 C CA . ILE A 1 142 ? 6.886 -2.485 -4.172 1.00 92.12 142 ILE A CA 1
ATOM 1048 C C . ILE A 1 142 ? 6.440 -1.078 -3.737 1.00 92.12 142 ILE A C 1
ATOM 1050 O O . ILE A 1 142 ? 5.526 -0.915 -2.938 1.00 92.12 142 ILE A O 1
ATOM 1054 N N . THR A 1 143 ? 7.069 -0.038 -4.287 1.00 93.38 143 THR A N 1
ATOM 1055 C CA . THR A 1 143 ? 6.551 1.337 -4.269 1.00 93.38 143 THR A CA 1
ATOM 1056 C C . THR A 1 143 ? 6.299 1.836 -5.696 1.00 93.38 143 THR A C 1
ATOM 1058 O O . THR A 1 143 ? 7.196 1.750 -6.545 1.00 93.38 143 THR A O 1
ATOM 1061 N N . PRO A 1 144 ? 5.116 2.401 -6.001 1.00 96.81 144 PRO A N 1
ATOM 1062 C CA . PRO A 1 144 ? 3.937 2.556 -5.142 1.00 96.81 144 PRO A CA 1
ATOM 1063 C C . PRO A 1 144 ? 3.078 1.275 -5.050 1.00 96.81 144 PRO A C 1
ATOM 1065 O O . PRO A 1 144 ? 2.796 0.645 -6.069 1.00 96.81 144 PRO A O 1
ATOM 1068 N N . GLU A 1 145 ? 2.607 0.925 -3.850 1.00 98.00 145 GLU A N 1
ATOM 1069 C CA . GLU A 1 145 ? 1.695 -0.210 -3.598 1.00 98.00 145 GLU A CA 1
ATOM 1070 C C . GLU A 1 145 ? 0.679 0.151 -2.500 1.00 98.00 145 GLU A C 1
ATOM 1072 O O . GLU A 1 145 ? 1.004 0.868 -1.556 1.00 98.00 145 GLU A O 1
ATOM 1077 N N . ALA A 1 146 ? -0.561 -0.323 -2.613 1.00 98.50 146 ALA A N 1
ATOM 1078 C CA . ALA A 1 146 ? -1.633 -0.088 -1.650 1.00 98.50 146 ALA A CA 1
ATOM 1079 C C . ALA A 1 146 ? -2.086 -1.397 -0.989 1.00 98.50 146 ALA A C 1
ATOM 1081 O O . ALA A 1 146 ? -2.340 -2.386 -1.678 1.00 98.50 146 ALA A O 1
ATOM 1082 N N . VAL A 1 147 ? -2.248 -1.382 0.338 1.00 98.50 147 VAL A N 1
ATOM 1083 C CA . VAL A 1 147 ? -2.766 -2.511 1.125 1.00 98.50 147 VAL A CA 1
ATOM 1084 C C . VAL A 1 147 ? -3.942 -2.061 1.993 1.00 98.50 147 VAL A C 1
ATOM 1086 O O . VAL A 1 147 ? -3.795 -1.181 2.840 1.00 98.50 147 VAL A O 1
ATOM 1089 N N . LEU A 1 148 ? -5.115 -2.668 1.798 1.00 98.12 148 LEU A N 1
ATOM 1090 C CA . LEU A 1 148 ? -6.347 -2.360 2.532 1.00 98.12 148 LEU A CA 1
ATOM 1091 C C . LEU A 1 148 ? -6.568 -3.376 3.656 1.00 98.12 148 LEU A C 1
ATOM 1093 O O . LEU A 1 148 ? -6.784 -4.561 3.393 1.00 98.12 148 LEU A O 1
ATOM 1097 N N . VAL A 1 149 ? -6.558 -2.905 4.901 1.00 97.31 149 VAL A N 1
ATOM 1098 C CA . VAL A 1 149 ? -6.689 -3.726 6.111 1.00 97.31 149 VAL A CA 1
ATOM 1099 C C . VAL A 1 149 ? -7.957 -3.341 6.861 1.00 97.31 149 VAL A C 1
ATOM 1101 O O . VAL A 1 149 ? -8.128 -2.182 7.232 1.00 97.31 149 VAL A O 1
ATOM 1104 N N . ASP A 1 150 ? -8.851 -4.297 7.104 1.00 95.88 150 ASP A N 1
ATOM 11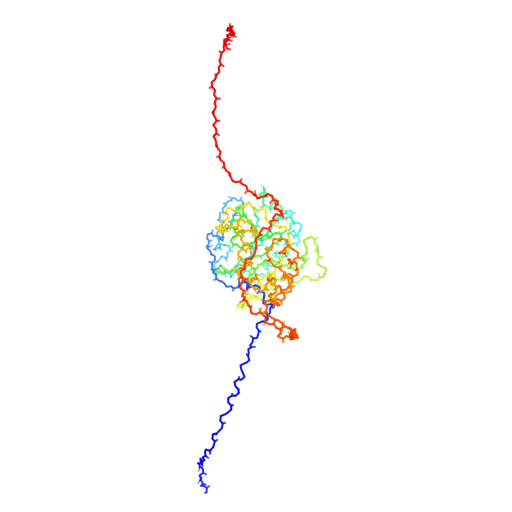05 C CA . ASP A 1 150 ? -10.088 -4.042 7.849 1.00 95.88 150 ASP A CA 1
ATOM 1106 C C . ASP A 1 150 ? -9.882 -3.970 9.373 1.00 95.88 150 ASP A C 1
ATOM 1108 O O . ASP A 1 150 ? -8.811 -4.243 9.918 1.00 95.88 150 ASP A O 1
ATOM 1112 N N . ARG A 1 151 ? -10.954 -3.617 10.085 1.00 94.12 151 ARG A N 1
ATOM 1113 C CA . ARG A 1 151 ? -11.003 -3.567 11.552 1.00 94.12 151 ARG A CA 1
ATOM 1114 C C . ARG A 1 151 ? -10.682 -4.897 12.243 1.00 94.12 151 ARG A C 1
ATOM 1116 O O . ARG A 1 151 ? -10.163 -4.886 13.360 1.00 94.12 151 ARG A O 1
ATOM 1123 N N . ASP A 1 152 ? -10.937 -6.024 11.583 1.00 92.81 152 ASP A N 1
ATOM 1124 C CA . ASP A 1 152 ? -10.578 -7.355 12.072 1.00 92.81 152 ASP A CA 1
ATOM 1125 C C . ASP A 1 152 ? -9.107 -7.703 11.784 1.00 92.81 152 ASP A C 1
ATOM 1127 O O . ASP A 1 152 ? -8.661 -8.796 12.141 1.00 92.81 152 ASP A O 1
ATOM 1131 N N . ARG A 1 153 ? -8.328 -6.772 11.215 1.00 93.69 153 ARG A N 1
ATOM 1132 C CA . ARG A 1 153 ? -6.912 -6.908 10.829 1.00 93.69 153 ARG A CA 1
ATOM 1133 C C . ARG A 1 153 ? -6.708 -7.963 9.743 1.00 93.69 153 ARG A C 1
ATOM 1135 O O . ARG A 1 153 ? -5.754 -8.743 9.795 1.00 93.69 153 ARG A O 1
ATOM 1142 N N . ARG A 1 154 ? -7.631 -8.006 8.778 1.00 93.06 154 ARG A N 1
ATOM 1143 C CA . ARG A 1 154 ? -7.555 -8.834 7.569 1.00 93.06 154 ARG A CA 1
ATOM 1144 C C . ARG A 1 154 ? -7.175 -7.962 6.382 1.00 93.06 154 ARG A C 1
ATOM 1146 O O . ARG A 1 154 ? -7.751 -6.891 6.182 1.00 93.06 154 ARG A O 1
ATOM 1153 N N . ILE A 1 155 ? -6.245 -8.447 5.569 1.00 95.06 155 ILE A N 1
ATOM 1154 C CA . ILE A 1 155 ? -5.935 -7.846 4.272 1.00 95.06 155 ILE A CA 1
ATOM 1155 C C . ILE A 1 155 ? -7.082 -8.188 3.314 1.00 95.06 155 ILE A C 1
ATOM 1157 O O . ILE A 1 155 ? -7.383 -9.359 3.095 1.00 95.06 155 ILE A O 1
ATOM 1161 N N . ASN A 1 156 ? -7.735 -7.158 2.781 1.00 95.81 156 ASN A N 1
ATOM 1162 C CA . ASN A 1 156 ? -8.843 -7.267 1.828 1.00 95.81 156 ASN A CA 1
ATOM 1163 C C . ASN A 1 156 ? -8.423 -6.880 0.399 1.00 95.81 156 ASN A C 1
ATOM 1165 O O . ASN A 1 156 ? -9.104 -7.241 -0.558 1.00 95.81 156 ASN A O 1
ATOM 1169 N N . TYR A 1 157 ? -7.314 -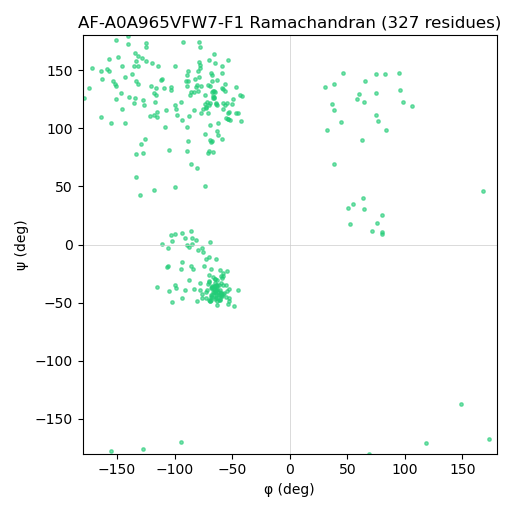6.150 0.253 1.00 97.81 157 TYR A N 1
ATOM 1170 C CA . TYR A 1 157 ? -6.734 -5.780 -1.036 1.00 97.81 157 TYR A CA 1
ATOM 1171 C C . TYR A 1 157 ? -5.226 -5.543 -0.913 1.00 97.81 157 TYR A C 1
ATOM 1173 O O . TYR A 1 157 ? -4.802 -4.909 0.053 1.00 97.81 157 TYR A O 1
ATOM 1181 N N . THR A 1 158 ? -4.452 -5.977 -1.910 1.00 97.75 158 THR A N 1
ATOM 1182 C CA . THR A 1 158 ? -3.024 -5.652 -2.082 1.00 97.75 158 THR A CA 1
ATOM 1183 C C . THR A 1 158 ? -2.724 -5.396 -3.559 1.00 97.75 158 THR A C 1
ATOM 1185 O O . THR A 1 158 ? -3.006 -6.258 -4.391 1.00 97.75 158 THR A O 1
ATOM 1188 N N . GLY A 1 159 ? -2.113 -4.261 -3.902 1.00 96.69 159 GLY A N 1
ATOM 1189 C CA . GLY A 1 159 ? -1.582 -4.038 -5.249 1.00 96.69 159 GLY A CA 1
ATOM 1190 C C . GLY A 1 159 ? -1.603 -2.584 -5.714 1.00 96.69 159 GLY A C 1
ATOM 1191 O O . GLY A 1 159 ? -1.243 -1.668 -4.978 1.00 96.69 159 GLY A O 1
ATOM 1192 N N . ARG A 1 160 ? -1.995 -2.367 -6.971 1.00 97.50 160 ARG A N 1
ATOM 1193 C CA . ARG A 1 160 ? -2.062 -1.048 -7.618 1.00 97.50 160 ARG A CA 1
ATOM 1194 C C . ARG A 1 160 ? -3.095 -0.126 -6.970 1.00 97.50 160 ARG A C 1
ATOM 1196 O O . ARG A 1 160 ? -4.081 -0.571 -6.389 1.00 97.50 160 ARG A O 1
ATOM 1203 N N . ILE A 1 161 ? -2.895 1.177 -7.136 1.00 98.12 161 ILE A N 1
ATOM 1204 C CA . ILE A 1 161 ? -3.893 2.199 -6.791 1.00 98.12 161 ILE A CA 1
ATOM 1205 C C . ILE A 1 161 ? -4.934 2.291 -7.919 1.00 98.12 161 ILE A C 1
ATOM 1207 O O . ILE A 1 161 ? -6.137 2.214 -7.670 1.00 98.12 161 ILE A O 1
ATOM 1211 N N . ASP A 1 162 ? -4.452 2.377 -9.159 1.00 97.50 162 ASP A N 1
ATOM 1212 C CA . ASP A 1 162 ? -5.212 2.199 -10.394 1.00 97.50 162 ASP A CA 1
ATOM 1213 C C . ASP A 1 162 ? -4.287 1.654 -11.501 1.00 97.50 162 ASP A C 1
ATOM 1215 O O . ASP A 1 162 ? -3.079 1.487 -11.300 1.00 97.50 162 ASP A O 1
ATOM 1219 N N . ASP A 1 163 ? -4.842 1.363 -12.676 1.00 95.31 163 ASP A N 1
ATOM 1220 C CA . ASP A 1 163 ? -4.102 0.727 -13.767 1.00 95.31 163 ASP A CA 1
ATOM 1221 C C . ASP A 1 163 ? -3.313 1.697 -14.684 1.00 95.31 163 ASP A C 1
ATOM 1223 O O . ASP A 1 163 ? -2.770 1.267 -15.716 1.00 95.31 163 ASP A O 1
ATOM 1227 N N . ARG A 1 164 ? -3.151 2.981 -14.294 1.00 96.38 164 ARG A N 1
ATOM 1228 C CA . ARG A 1 164 ? -2.348 3.970 -15.051 1.00 96.38 164 ARG A CA 1
ATOM 1229 C C . ARG A 1 164 ? -0.902 3.528 -15.238 1.00 96.38 164 ARG A C 1
ATOM 1231 O O . ARG A 1 164 ? -0.254 3.975 -16.173 1.00 96.38 164 ARG A O 1
ATOM 1238 N N . TYR A 1 165 ? -0.394 2.663 -14.363 1.00 93.69 165 TYR A N 1
ATOM 1239 C CA . TYR A 1 165 ? 0.932 2.069 -14.463 1.00 93.69 165 TYR A CA 1
ATOM 1240 C C . TYR A 1 165 ? 0.835 0.541 -14.399 1.00 93.69 165 TYR A C 1
ATOM 1242 O O . TYR A 1 165 ? 0.908 -0.060 -13.330 1.00 93.69 165 TYR A O 1
ATOM 1250 N N . LYS A 1 166 ? 0.711 -0.096 -15.570 1.00 90.19 166 LYS A N 1
ATOM 1251 C CA . LYS A 1 166 ? 0.855 -1.561 -15.737 1.00 90.19 166 LYS A CA 1
ATOM 1252 C C . LYS A 1 166 ? 2.310 -2.000 -15.894 1.00 90.19 166 LYS A C 1
ATOM 1254 O O . LYS A 1 166 ? 2.637 -3.159 -15.679 1.00 90.19 166 LYS A O 1
ATOM 1259 N N . ILE A 1 167 ? 3.181 -1.077 -16.299 1.00 89.62 167 ILE A N 1
ATOM 1260 C CA . ILE A 1 167 ? 4.617 -1.284 -16.497 1.00 89.62 167 ILE A CA 1
ATOM 1261 C C . ILE A 1 167 ? 5.341 -0.136 -15.789 1.00 89.62 167 ILE A C 1
ATOM 1263 O O . ILE A 1 167 ? 4.912 1.017 -15.866 1.00 89.62 167 ILE A O 1
ATOM 1267 N N . ARG A 1 168 ? 6.438 -0.440 -15.085 1.00 89.00 168 ARG A N 1
ATOM 1268 C CA . ARG A 1 168 ? 7.181 0.542 -14.280 1.00 89.00 168 ARG A CA 1
ATOM 1269 C C . ARG A 1 168 ? 7.617 1.741 -15.130 1.00 89.00 168 ARG A C 1
ATOM 1271 O O . ARG A 1 168 ? 8.387 1.576 -16.074 1.00 89.00 168 ARG A O 1
ATOM 1278 N N . GLY A 1 169 ? 7.157 2.936 -14.762 1.00 85.94 169 GLY A N 1
ATOM 1279 C CA . GLY A 1 169 ? 7.495 4.197 -15.429 1.00 85.94 169 GLY A CA 1
ATOM 1280 C C . GLY A 1 169 ? 6.865 4.398 -16.814 1.00 85.94 169 GLY A C 1
ATOM 1281 O O . GLY A 1 169 ? 7.279 5.308 -17.526 1.00 85.94 169 GLY A O 1
ATOM 1282 N N . VAL A 1 170 ? 5.890 3.574 -17.217 1.00 89.50 170 VAL A N 1
ATOM 1283 C CA . VAL A 1 170 ? 5.182 3.709 -18.501 1.00 89.50 170 VAL A CA 1
ATOM 1284 C C . VAL A 1 170 ? 3.692 3.887 -18.242 1.00 89.50 170 VAL A C 1
ATOM 1286 O O . VAL A 1 170 ? 3.019 2.944 -17.825 1.00 89.50 170 VAL A O 1
ATOM 1289 N N . MET A 1 171 ? 3.179 5.090 -18.510 1.00 91.06 171 MET A N 1
ATOM 1290 C CA . MET A 1 171 ? 1.752 5.379 -18.373 1.00 91.06 171 MET A CA 1
ATOM 1291 C C . MET A 1 171 ? 0.929 4.600 -19.409 1.00 91.06 171 MET A C 1
ATOM 1293 O O . MET A 1 171 ? 1.184 4.677 -20.614 1.00 91.06 171 MET A O 1
ATOM 1297 N N . THR A 1 172 ? -0.084 3.879 -18.937 1.00 92.94 172 THR A N 1
ATOM 1298 C CA . THR A 1 172 ? -1.132 3.253 -19.744 1.00 92.94 172 THR A CA 1
ATOM 1299 C C . THR A 1 172 ? -1.969 4.354 -20.418 1.00 92.94 172 THR A C 1
ATOM 1301 O O . THR A 1 172 ? -2.470 5.233 -19.719 1.00 92.94 172 THR A O 1
ATOM 1304 N N . PRO A 1 173 ? -2.161 4.344 -21.751 1.00 91.38 173 PRO A N 1
ATOM 1305 C CA . PRO A 1 173 ? -3.044 5.303 -22.413 1.00 91.38 173 PRO A CA 1
ATOM 1306 C C . PRO A 1 173 ? -4.525 5.035 -22.112 1.00 91.38 173 PRO A C 1
ATOM 1308 O O . PRO A 1 173 ? -4.975 3.896 -22.231 1.00 91.38 173 PRO A O 1
ATOM 1311 N N . GLY A 1 174 ? -5.288 6.096 -21.840 1.00 92.81 174 GLY A N 1
ATOM 1312 C CA . GLY A 1 174 ? -6.732 6.043 -21.585 1.00 92.81 174 GLY A CA 1
ATOM 1313 C C . GLY A 1 174 ? -7.099 6.527 -20.183 1.00 92.81 174 GLY A C 1
ATOM 1314 O O . GLY A 1 174 ? -6.255 7.069 -19.470 1.00 92.81 174 GLY A O 1
ATOM 1315 N N . ASP A 1 175 ? -8.362 6.337 -19.811 1.00 93.50 175 ASP A N 1
ATOM 1316 C CA . ASP A 1 175 ? -8.819 6.510 -18.432 1.00 93.50 175 ASP A CA 1
ATOM 1317 C C . ASP A 1 175 ? -8.382 5.291 -17.606 1.00 93.50 175 ASP A C 1
ATOM 1319 O O . ASP A 1 175 ? -8.502 4.158 -18.075 1.00 93.50 175 ASP A O 1
ATOM 1323 N N . ALA A 1 176 ? -7.865 5.518 -16.397 1.00 95.12 176 ALA A N 1
ATOM 1324 C CA . ALA A 1 176 ? -7.372 4.443 -15.542 1.00 95.12 176 ALA A CA 1
ATOM 1325 C C . ALA A 1 176 ? -8.513 3.743 -14.783 1.00 95.12 176 ALA A C 1
ATOM 1327 O O . ALA A 1 176 ? -9.376 4.403 -14.198 1.00 95.12 176 ALA A O 1
ATOM 1328 N N . GLU A 1 177 ? -8.485 2.412 -14.738 1.00 96.38 177 GLU A N 1
ATOM 1329 C CA . GLU A 1 177 ? -9.404 1.603 -13.935 1.00 96.38 177 GLU A CA 1
ATOM 1330 C C . GLU A 1 177 ? -9.040 1.719 -12.443 1.00 96.38 177 GLU A C 1
ATOM 1332 O O . GLU A 1 177 ? -7.933 1.334 -12.051 1.00 96.38 177 GLU A O 1
ATOM 1337 N N . PRO A 1 178 ? -9.932 2.244 -11.577 1.00 97.25 178 PRO A N 1
ATOM 1338 C CA . PRO A 1 178 ? -9.582 2.630 -10.213 1.00 97.25 178 PRO A CA 1
ATOM 1339 C C . PRO A 1 178 ? -9.671 1.438 -9.247 1.00 97.25 178 PRO A C 1
ATOM 1341 O O . PRO A 1 178 ? -10.556 1.371 -8.390 1.00 97.25 178 PRO A O 1
ATOM 1344 N N . GLU A 1 179 ? -8.760 0.479 -9.399 1.00 98.00 179 GLU A N 1
ATOM 1345 C CA . GLU A 1 179 ? -8.741 -0.818 -8.704 1.00 98.00 179 GLU A CA 1
ATOM 1346 C C . GLU A 1 179 ? -8.845 -0.693 -7.170 1.00 98.00 179 GLU A C 1
ATOM 1348 O O . GLU A 1 179 ? -9.710 -1.329 -6.562 1.00 98.00 179 GLU A O 1
ATOM 1353 N N . LEU A 1 180 ? -8.086 0.209 -6.534 1.00 98.44 180 LEU A N 1
ATOM 1354 C CA . LEU A 1 180 ? -8.196 0.455 -5.087 1.00 98.44 180 LEU A CA 1
ATOM 1355 C C . LEU A 1 180 ? -9.575 1.016 -4.694 1.00 98.44 180 LEU A C 1
ATOM 1357 O O . LEU A 1 180 ? -10.154 0.616 -3.684 1.00 98.44 180 LEU A O 1
ATOM 1361 N N . ALA A 1 181 ? -10.148 1.913 -5.503 1.00 98.31 181 ALA A N 1
ATOM 1362 C CA . ALA A 1 181 ? -11.489 2.450 -5.259 1.00 98.31 181 ALA A CA 1
ATOM 1363 C C . ALA A 1 181 ? -12.590 1.402 -5.497 1.00 98.31 181 ALA A C 1
ATOM 1365 O O . ALA A 1 181 ? -13.677 1.498 -4.921 1.00 98.31 181 ALA A O 1
ATOM 1366 N N . ASN A 1 182 ? -12.339 0.407 -6.350 1.00 98.06 182 ASN A N 1
ATOM 1367 C CA . ASN A 1 182 ? -13.216 -0.744 -6.542 1.00 98.06 182 ASN A CA 1
ATOM 1368 C C . ASN A 1 182 ? -13.194 -1.629 -5.290 1.00 98.06 182 ASN A C 1
ATOM 1370 O O . ASN A 1 182 ? -14.257 -1.910 -4.738 1.00 98.06 182 ASN A O 1
ATOM 1374 N N . ALA A 1 183 ? -12.004 -1.963 -4.785 1.00 98.06 183 ALA A N 1
ATOM 1375 C CA . ALA A 1 183 ? -11.840 -2.757 -3.572 1.00 98.06 183 ALA A CA 1
ATOM 1376 C C . ALA A 1 183 ? -12.440 -2.089 -2.324 1.00 98.06 183 ALA A C 1
ATOM 1378 O O . ALA A 1 183 ? -13.166 -2.734 -1.567 1.00 98.06 183 ALA A O 1
ATOM 1379 N N . ILE A 1 184 ? -12.223 -0.779 -2.144 1.00 98.19 184 ILE A N 1
ATOM 1380 C CA . ILE A 1 184 ? -12.849 -0.015 -1.056 1.00 98.19 184 ILE A CA 1
ATOM 1381 C C . ILE A 1 184 ? -14.380 -0.075 -1.162 1.00 98.19 184 ILE A C 1
ATOM 1383 O O . ILE A 1 184 ? -15.049 -0.316 -0.160 1.00 98.19 184 ILE A O 1
ATOM 1387 N N . ARG A 1 185 ? -14.963 0.091 -2.359 1.00 98.00 185 ARG A N 1
ATOM 1388 C CA . ARG A 1 185 ? -16.425 0.011 -2.543 1.00 98.00 185 ARG A CA 1
ATOM 1389 C C . ARG A 1 185 ? -16.992 -1.376 -2.247 1.00 98.00 185 ARG A C 1
ATOM 1391 O O . ARG A 1 185 ? -18.046 -1.457 -1.618 1.00 98.00 185 ARG A O 1
ATOM 1398 N N . ASP A 1 186 ? -16.309 -2.437 -2.665 1.00 97.31 186 ASP A N 1
ATOM 1399 C CA . ASP A 1 186 ? -16.733 -3.817 -2.406 1.00 97.31 186 ASP A CA 1
ATOM 1400 C C . ASP A 1 186 ? -16.715 -4.127 -0.896 1.00 97.31 186 ASP A C 1
ATOM 1402 O O . ASP A 1 186 ? -17.712 -4.610 -0.348 1.00 97.31 186 ASP A O 1
ATOM 1406 N N . LEU A 1 187 ? -15.638 -3.736 -0.199 1.00 96.25 187 LEU A N 1
ATOM 1407 C CA . LEU A 1 187 ? -15.523 -3.838 1.260 1.00 96.25 187 LEU A CA 1
ATOM 1408 C C . LEU A 1 187 ? -16.603 -3.012 1.978 1.00 96.25 187 LEU A C 1
ATOM 1410 O O . LEU A 1 187 ? -17.231 -3.475 2.936 1.00 96.25 187 LEU A O 1
ATOM 1414 N N . LEU A 1 188 ? -16.857 -1.783 1.514 1.00 96.25 188 LEU A N 1
ATOM 1415 C CA . LEU A 1 188 ? -17.884 -0.915 2.087 1.00 96.25 188 LEU A CA 1
ATOM 1416 C C . LEU A 1 188 ? -19.292 -1.505 1.926 1.00 96.25 188 LEU A C 1
ATOM 1418 O O . LEU A 1 188 ? -20.086 -1.402 2.866 1.00 96.25 188 LEU A O 1
ATOM 1422 N N . ALA A 1 189 ? -19.570 -2.184 0.810 1.00 95.69 189 ALA A N 1
ATOM 1423 C CA . ALA A 1 189 ? -20.814 -2.913 0.566 1.00 95.69 189 ALA A CA 1
ATOM 1424 C C . ALA A 1 189 ? -20.976 -4.186 1.426 1.00 95.69 189 ALA A C 1
ATOM 1426 O O . ALA A 1 189 ? -22.068 -4.754 1.463 1.00 95.69 189 ALA A O 1
ATOM 1427 N N . GLY A 1 190 ? -19.926 -4.625 2.132 1.00 88.31 190 GLY A N 1
ATOM 1428 C CA . GLY A 1 190 ? -19.942 -5.832 2.967 1.00 88.31 190 GLY A CA 1
ATOM 1429 C C . GLY A 1 190 ? -19.880 -7.138 2.170 1.00 88.31 190 GLY A C 1
ATOM 1430 O O . GLY A 1 190 ? -20.257 -8.186 2.694 1.00 88.31 190 GLY A O 1
ATOM 1431 N N . GLY A 1 191 ? -19.449 -7.070 0.907 1.00 78.56 191 GLY A N 1
ATOM 1432 C CA . GLY A 1 191 ? -19.162 -8.236 0.076 1.00 78.56 191 GLY A CA 1
ATOM 1433 C C . GLY A 1 191 ? -17.690 -8.644 0.147 1.00 78.56 191 GLY A C 1
ATOM 1434 O O . GLY A 1 191 ? -16.860 -7.953 0.734 1.00 78.56 191 GLY A O 1
ATOM 1435 N N . GLU A 1 192 ? -17.365 -9.766 -0.491 1.00 89.50 192 GLU A N 1
ATOM 1436 C CA . GLU A 1 192 ? -15.979 -10.119 -0.799 1.00 89.50 192 GLU A CA 1
ATOM 1437 C C . GLU A 1 192 ? -15.438 -9.167 -1.879 1.00 89.50 192 GLU A C 1
ATOM 1439 O O . GLU A 1 192 ? -16.136 -8.866 -2.853 1.00 89.50 192 GLU A O 1
ATOM 1444 N N . VAL A 1 193 ? -14.206 -8.678 -1.706 1.00 94.75 193 VAL A N 1
ATOM 1445 C CA . VAL A 1 193 ? -13.528 -7.847 -2.711 1.00 94.75 193 VAL A CA 1
ATOM 1446 C C . VAL A 1 193 ? -13.309 -8.681 -3.971 1.00 94.75 193 VAL A C 1
ATOM 1448 O O . VAL A 1 193 ? -12.656 -9.720 -3.914 1.00 94.75 193 VAL A O 1
ATOM 1451 N N . ARG A 1 194 ? -13.849 -8.234 -5.113 1.00 94.12 194 ARG A N 1
ATOM 1452 C CA . ARG A 1 194 ? -13.852 -9.026 -6.361 1.00 94.12 194 ARG A CA 1
ATOM 1453 C C . ARG A 1 194 ? -12.454 -9.313 -6.904 1.00 94.12 194 ARG A C 1
ATOM 1455 O O . ARG A 1 194 ? -12.219 -10.380 -7.462 1.00 94.12 194 ARG A O 1
ATOM 1462 N N . GLU A 1 195 ? -11.545 -8.360 -6.738 1.00 94.44 195 GLU A N 1
ATOM 1463 C CA . GLU A 1 195 ? -10.153 -8.436 -7.182 1.00 94.44 195 GLU A CA 1
ATOM 1464 C C . GLU A 1 195 ? -9.241 -8.103 -5.991 1.00 94.44 195 GLU A C 1
ATOM 1466 O O . GLU A 1 195 ? -8.779 -6.972 -5.862 1.00 94.44 195 GLU A O 1
ATOM 1471 N N . PRO A 1 196 ? -9.009 -9.052 -5.062 1.00 94.19 196 PRO A N 1
ATOM 1472 C CA . PRO A 1 196 ? -8.296 -8.787 -3.810 1.00 94.19 196 PRO A CA 1
ATOM 1473 C C . PRO A 1 196 ? -6.777 -8.645 -3.998 1.00 94.19 196 PRO A C 1
ATOM 1475 O O . PRO A 1 196 ? -6.066 -8.322 -3.047 1.00 94.19 196 PRO A O 1
ATOM 1478 N N . ARG A 1 197 ? -6.249 -8.904 -5.202 1.00 95.44 197 ARG A N 1
ATOM 1479 C CA . ARG A 1 197 ? -4.832 -8.702 -5.510 1.00 95.44 197 ARG A CA 1
ATOM 1480 C C . ARG A 1 197 ? -4.615 -8.263 -6.953 1.00 95.44 197 ARG A C 1
ATOM 1482 O O . ARG A 1 197 ? -5.094 -8.924 -7.871 1.00 95.44 197 ARG A O 1
ATOM 1489 N N . THR A 1 198 ? -3.834 -7.205 -7.141 1.00 95.75 198 THR A N 1
ATOM 1490 C CA . THR A 1 198 ? -3.392 -6.705 -8.453 1.00 95.75 198 THR A CA 1
ATOM 1491 C C . THR A 1 198 ? -1.868 -6.536 -8.459 1.00 95.75 198 THR A C 1
ATOM 1493 O O . THR A 1 198 ? -1.225 -6.508 -7.412 1.00 95.75 198 THR A O 1
ATOM 1496 N N . GLU A 1 199 ? -1.246 -6.488 -9.638 1.00 93.12 199 GLU A N 1
ATOM 1497 C CA . GLU A 1 199 ? 0.219 -6.434 -9.757 1.00 93.12 199 GLU A CA 1
ATOM 1498 C C . GLU A 1 199 ? 0.722 -4.983 -9.754 1.00 93.12 199 GLU A C 1
ATOM 1500 O O . GLU A 1 199 ? 0.623 -4.281 -10.765 1.00 93.12 199 GLU A O 1
ATOM 1505 N N . ALA A 1 200 ? 1.239 -4.522 -8.611 1.00 92.38 200 ALA A N 1
ATOM 1506 C CA . ALA A 1 200 ? 1.834 -3.195 -8.476 1.00 92.38 200 ALA A CA 1
ATOM 1507 C C . ALA A 1 200 ? 3.077 -3.049 -9.372 1.00 92.38 200 ALA A C 1
ATOM 1509 O O . ALA A 1 200 ? 4.059 -3.773 -9.222 1.00 92.38 200 ALA A O 1
ATOM 1510 N N . ALA A 1 201 ? 3.056 -2.086 -10.296 1.00 89.88 201 ALA A N 1
ATOM 1511 C CA . ALA A 1 201 ? 4.245 -1.701 -11.044 1.00 89.88 201 ALA A CA 1
ATOM 1512 C C . ALA A 1 201 ? 5.016 -0.639 -10.252 1.00 89.88 201 ALA A C 1
ATOM 1514 O O . ALA A 1 201 ? 4.441 0.376 -9.869 1.00 89.88 201 ALA A O 1
ATOM 1515 N N . GLY A 1 202 ? 6.319 -0.833 -10.043 1.00 90.19 202 GLY A N 1
ATOM 1516 C CA . GLY A 1 202 ? 7.111 0.094 -9.236 1.00 90.19 202 GLY A CA 1
ATOM 1517 C C . GLY A 1 202 ? 8.537 -0.384 -8.976 1.00 90.19 202 GLY A C 1
ATOM 1518 O O . GLY A 1 202 ? 9.025 -1.312 -9.627 1.00 90.19 202 GLY A O 1
ATOM 1519 N N . CYS A 1 203 ? 9.228 0.267 -8.046 1.00 89.69 203 CYS A N 1
ATOM 1520 C CA . CYS A 1 203 ? 10.522 -0.195 -7.543 1.00 89.69 203 CYS A CA 1
ATOM 1521 C C . CYS A 1 203 ? 10.308 -1.136 -6.346 1.00 89.69 203 CYS A C 1
ATOM 1523 O O . CYS A 1 203 ? 9.475 -0.817 -5.500 1.00 89.69 203 CYS A O 1
ATOM 1525 N N . PRO A 1 204 ? 11.024 -2.272 -6.246 1.00 90.56 204 PRO A N 1
ATOM 1526 C CA . PRO A 1 204 ? 11.029 -3.071 -5.024 1.00 90.56 204 PRO A CA 1
ATOM 1527 C C . PRO A 1 204 ? 11.520 -2.245 -3.831 1.00 90.56 204 PRO A C 1
ATOM 1529 O O . PRO A 1 204 ? 12.394 -1.399 -4.014 1.00 90.56 204 PRO A O 1
ATOM 1532 N N . LEU A 1 205 ? 10.993 -2.524 -2.640 1.00 89.12 205 LEU A N 1
ATOM 1533 C CA . LEU A 1 205 ? 11.541 -2.000 -1.385 1.00 89.12 205 LEU A CA 1
ATOM 1534 C C . LEU A 1 205 ? 12.932 -2.596 -1.113 1.00 89.12 205 LEU A C 1
ATOM 1536 O O . LEU A 1 205 ? 13.086 -3.823 -1.157 1.00 89.12 205 LEU A O 1
ATOM 1540 N N . ASP A 1 206 ? 13.914 -1.760 -0.767 1.00 86.00 206 ASP A N 1
ATOM 1541 C CA . ASP A 1 206 ? 15.277 -2.184 -0.407 1.00 86.00 206 ASP A CA 1
ATOM 1542 C C . ASP A 1 206 ? 15.338 -2.660 1.052 1.00 86.00 206 ASP A C 1
ATOM 1544 O O . ASP A 1 206 ? 15.929 -2.053 1.948 1.00 86.00 206 ASP A O 1
ATOM 1548 N N . ARG A 1 207 ? 14.642 -3.770 1.310 1.00 78.50 207 ARG A N 1
ATOM 1549 C CA . ARG A 1 207 ? 14.607 -4.407 2.626 1.00 78.50 207 ARG A CA 1
ATOM 1550 C C . ARG A 1 207 ? 16.000 -4.955 2.966 1.00 78.50 207 ARG A C 1
ATOM 1552 O O . ARG A 1 207 ? 16.487 -5.809 2.217 1.00 78.50 207 ARG A O 1
ATOM 1559 N N . PRO A 1 208 ? 16.601 -4.605 4.122 1.00 65.00 208 PRO A N 1
ATOM 1560 C CA . PRO A 1 208 ? 17.774 -5.318 4.607 1.00 65.00 208 PRO A CA 1
ATOM 1561 C C . PRO A 1 208 ? 17.423 -6.802 4.727 1.00 65.00 208 PRO A C 1
ATOM 1563 O O . PRO A 1 208 ? 16.364 -7.158 5.247 1.00 65.00 208 PRO A O 1
ATOM 1566 N N . GLU A 1 209 ? 18.295 -7.661 4.195 1.00 51.12 209 GLU A N 1
ATOM 1567 C CA . GLU A 1 209 ? 18.003 -9.077 3.973 1.00 51.12 209 GLU A CA 1
ATOM 1568 C C . GLU A 1 209 ? 17.513 -9.741 5.272 1.00 51.12 209 GLU A C 1
ATOM 1570 O O . GLU A 1 209 ? 18.275 -9.929 6.225 1.00 51.12 209 GLU A O 1
ATOM 1575 N N . ARG A 1 210 ? 16.206 -10.049 5.323 1.00 46.12 210 ARG A N 1
ATOM 1576 C CA . ARG A 1 210 ? 15.536 -10.615 6.500 1.00 46.12 210 ARG A CA 1
ATOM 1577 C C . ARG A 1 210 ? 16.361 -11.802 7.005 1.00 46.12 210 ARG A C 1
ATOM 1579 O O . ARG A 1 210 ? 16.536 -12.751 6.234 1.00 46.12 210 ARG A O 1
ATOM 1586 N N . PRO A 1 211 ? 16.786 -11.841 8.285 1.00 42.97 211 PRO A N 1
ATOM 1587 C CA . PRO A 1 211 ? 17.272 -13.066 8.907 1.00 42.97 211 PRO A CA 1
ATOM 1588 C C . PRO A 1 211 ? 16.099 -14.043 8.898 1.00 42.97 211 PRO A C 1
ATOM 1590 O O . PRO A 1 211 ? 15.187 -13.937 9.717 1.00 42.97 211 PRO A O 1
ATOM 1593 N N . ALA A 1 212 ? 16.047 -14.882 7.863 1.00 36.62 212 ALA A N 1
ATOM 1594 C CA . ALA A 1 212 ? 14.773 -15.313 7.310 1.00 36.62 212 ALA A CA 1
ATOM 1595 C C . ALA A 1 212 ? 13.903 -15.992 8.369 1.00 36.62 212 ALA A C 1
ATOM 1597 O O . ALA A 1 212 ? 14.280 -17.037 8.906 1.00 36.62 212 ALA A O 1
ATOM 1598 N N . ALA A 1 213 ? 12.752 -15.372 8.662 1.00 41.31 213 ALA A N 1
ATOM 1599 C CA . ALA A 1 213 ? 11.801 -15.791 9.685 1.00 41.31 213 ALA A CA 1
ATOM 1600 C C . ALA A 1 213 ? 11.308 -17.212 9.383 1.00 41.31 213 ALA A C 1
ATOM 1602 O O . ALA A 1 213 ? 10.383 -17.415 8.604 1.00 41.31 213 ALA A O 1
ATOM 1603 N N . SER A 1 214 ? 12.025 -18.188 9.943 1.00 43.69 214 SER A N 1
ATOM 1604 C CA . SER A 1 214 ? 12.073 -19.566 9.460 1.00 43.69 214 SER A CA 1
ATOM 1605 C C . SER A 1 214 ? 12.066 -19.675 7.927 1.00 43.69 214 SER A C 1
ATOM 1607 O O . SER A 1 214 ? 11.142 -20.224 7.326 1.00 43.69 214 SER A O 1
ATOM 1609 N N . ALA A 1 215 ? 13.165 -19.260 7.282 1.00 39.06 215 ALA A N 1
ATOM 1610 C CA . ALA A 1 215 ? 13.557 -20.022 6.104 1.00 39.06 215 ALA A CA 1
ATOM 1611 C C . ALA A 1 215 ? 13.707 -21.480 6.549 1.00 39.06 215 ALA A C 1
ATOM 1613 O O . ALA A 1 215 ? 14.676 -21.852 7.218 1.00 39.06 215 ALA A O 1
ATOM 1614 N N . VAL A 1 216 ? 12.766 -22.321 6.119 1.00 41.94 216 VAL A N 1
ATOM 1615 C CA . VAL A 1 216 ? 13.122 -23.687 5.758 1.00 41.94 216 VAL A CA 1
ATOM 1616 C C . VAL A 1 216 ? 14.276 -23.521 4.784 1.00 41.94 216 VAL A C 1
ATOM 1618 O O . VAL A 1 216 ? 14.074 -23.012 3.683 1.00 41.94 216 VAL A O 1
ATOM 1621 N N . VAL A 1 217 ? 15.487 -23.840 5.250 1.00 40.78 217 VAL A N 1
ATOM 1622 C CA . VAL A 1 217 ? 16.721 -23.732 4.471 1.00 40.78 217 VAL A CA 1
ATOM 1623 C C . VAL A 1 217 ? 16.430 -24.317 3.102 1.00 40.78 217 VAL A C 1
ATOM 1625 O O . VAL A 1 217 ? 16.157 -25.517 3.013 1.00 40.78 217 VAL A O 1
ATOM 1628 N N . ALA A 1 218 ? 16.450 -23.475 2.062 1.00 45.38 218 ALA A N 1
ATOM 1629 C CA . ALA A 1 218 ? 16.345 -23.952 0.695 1.00 45.38 218 ALA A CA 1
ATOM 1630 C C . ALA A 1 218 ? 17.438 -25.018 0.552 1.00 45.38 218 ALA A C 1
ATOM 1632 O O . ALA A 1 218 ? 18.616 -24.691 0.750 1.00 45.38 218 ALA A O 1
ATOM 1633 N N . PRO A 1 219 ? 17.080 -26.303 0.360 1.00 55.59 219 PRO A N 1
ATOM 1634 C CA . PRO A 1 219 ? 18.069 -27.362 0.406 1.00 55.59 219 PRO A CA 1
ATOM 1635 C C . PRO A 1 219 ? 19.111 -27.057 -0.662 1.00 55.59 219 PRO A C 1
ATOM 1637 O O . PRO A 1 219 ? 18.749 -26.669 -1.775 1.00 55.59 219 PRO A O 1
ATOM 1640 N N . ALA A 1 220 ? 20.392 -27.187 -0.298 1.00 70.19 220 ALA A N 1
ATOM 1641 C CA . ALA A 1 220 ? 21.508 -26.902 -1.195 1.00 70.19 220 ALA A CA 1
ATOM 1642 C C . ALA A 1 220 ? 21.218 -27.491 -2.582 1.00 70.19 220 ALA A C 1
ATOM 1644 O O . ALA A 1 220 ? 20.827 -28.660 -2.657 1.00 70.19 220 ALA A O 1
ATOM 1645 N N . ALA A 1 221 ? 21.350 -26.654 -3.621 1.00 76.00 221 ALA A N 1
ATOM 1646 C CA . ALA A 1 221 ? 20.782 -26.892 -4.948 1.00 76.00 221 ALA A CA 1
ATOM 1647 C C . ALA A 1 221 ? 20.943 -28.361 -5.386 1.00 76.00 221 ALA A C 1
ATOM 1649 O O . ALA A 1 221 ? 22.057 -28.892 -5.294 1.00 76.00 221 ALA A O 1
ATOM 1650 N N . PRO A 1 222 ? 19.852 -29.031 -5.812 1.00 82.81 222 PRO A N 1
ATOM 1651 C CA . PRO A 1 222 ? 19.820 -30.481 -5.933 1.00 82.81 222 PRO A CA 1
ATOM 1652 C C . PRO A 1 222 ? 20.915 -30.964 -6.878 1.00 82.81 222 PRO A C 1
ATOM 1654 O O . PRO A 1 222 ? 20.975 -30.593 -8.049 1.00 82.81 222 PRO A O 1
ATOM 1657 N N . THR A 1 223 ? 21.790 -31.817 -6.359 1.00 88.94 223 THR A N 1
ATOM 1658 C CA . THR A 1 223 ? 22.887 -32.387 -7.134 1.00 88.94 223 THR A CA 1
ATOM 1659 C C . THR A 1 223 ? 22.412 -33.665 -7.809 1.00 88.94 223 THR A C 1
ATOM 1661 O O . THR A 1 223 ? 21.694 -34.469 -7.206 1.00 88.94 223 THR A O 1
ATOM 1664 N N . PHE A 1 224 ? 22.837 -33.893 -9.054 1.00 87.06 224 PHE A N 1
ATOM 1665 C CA . PHE A 1 224 ? 22.331 -35.023 -9.832 1.00 87.06 224 PHE A CA 1
ATOM 1666 C C . PHE A 1 224 ? 22.478 -36.361 -9.095 1.00 87.06 224 PHE A C 1
ATOM 1668 O O . PHE A 1 224 ? 21.497 -37.071 -8.911 1.00 87.06 224 PHE A O 1
ATOM 1675 N N . CYS A 1 225 ? 23.673 -36.683 -8.596 1.00 90.00 225 CYS A N 1
ATOM 1676 C CA . CYS A 1 225 ? 23.941 -37.989 -7.990 1.00 90.00 225 CYS A CA 1
ATOM 1677 C C . CYS A 1 225 ? 23.240 -38.226 -6.641 1.00 90.00 225 CYS A C 1
ATOM 1679 O O . CYS A 1 225 ? 22.931 -39.373 -6.324 1.00 90.00 225 CYS A O 1
ATOM 1681 N N . LYS A 1 226 ? 23.025 -37.180 -5.830 1.00 86.81 226 LYS A N 1
ATOM 1682 C CA . LYS A 1 226 ? 22.450 -37.306 -4.479 1.00 86.81 226 LYS A CA 1
ATOM 1683 C C . LYS A 1 226 ? 20.931 -37.187 -4.487 1.00 86.81 226 LYS A C 1
ATOM 1685 O O . LYS A 1 226 ? 20.272 -37.905 -3.743 1.00 86.81 226 LYS A O 1
ATOM 1690 N N . ASP A 1 227 ? 20.398 -36.282 -5.303 1.00 88.44 227 ASP A N 1
ATOM 1691 C CA . ASP A 1 227 ? 19.028 -35.792 -5.160 1.00 88.44 227 ASP A CA 1
ATOM 1692 C C . ASP A 1 227 ? 18.146 -36.190 -6.364 1.00 88.44 227 ASP A C 1
ATOM 1694 O O . ASP A 1 227 ? 16.991 -36.570 -6.180 1.00 88.44 227 ASP A O 1
ATOM 1698 N N . ILE A 1 228 ? 18.694 -36.199 -7.588 1.00 90.00 228 ILE A N 1
ATOM 1699 C CA . ILE A 1 228 ? 17.935 -36.478 -8.828 1.00 90.00 228 ILE A CA 1
ATOM 1700 C C . ILE A 1 228 ? 17.997 -37.965 -9.221 1.00 90.00 228 ILE A C 1
ATOM 1702 O O . ILE A 1 228 ? 16.978 -38.586 -9.531 1.00 90.00 228 ILE A O 1
ATOM 1706 N N . LEU A 1 229 ? 19.185 -38.571 -9.182 1.00 92.12 229 LEU A N 1
ATOM 1707 C CA . LEU A 1 229 ? 19.426 -39.943 -9.628 1.00 92.12 229 LEU A CA 1
ATOM 1708 C C . LEU A 1 229 ? 18.604 -40.989 -8.846 1.00 92.12 229 LEU A C 1
ATOM 1710 O O . LEU A 1 229 ? 18.040 -41.870 -9.496 1.00 92.12 229 LEU A O 1
ATOM 1714 N N . PRO A 1 230 ? 18.429 -40.906 -7.507 1.00 93.19 230 PRO A N 1
ATOM 1715 C CA . PRO A 1 230 ? 17.560 -41.839 -6.784 1.00 93.19 230 PRO A CA 1
ATOM 1716 C C . PRO A 1 230 ? 16.094 -41.773 -7.236 1.00 93.19 230 PRO A C 1
ATOM 1718 O O . PRO A 1 230 ? 15.428 -42.807 -7.305 1.00 93.19 230 PRO A O 1
ATOM 1721 N N . PHE A 1 231 ? 15.600 -40.583 -7.596 1.00 89.50 231 PHE A N 1
ATOM 1722 C CA . PHE A 1 231 ? 14.256 -40.407 -8.147 1.00 89.50 231 PHE A CA 1
ATOM 1723 C C . PHE A 1 231 ? 14.144 -41.021 -9.550 1.00 89.50 231 PHE A C 1
ATOM 1725 O O . PHE A 1 231 ? 13.232 -41.813 -9.799 1.00 89.50 231 PHE A O 1
ATOM 1732 N N . ILE A 1 232 ? 15.108 -40.740 -10.437 1.00 89.38 232 ILE A N 1
ATOM 1733 C CA . ILE A 1 232 ? 15.182 -41.333 -11.783 1.00 89.38 232 ILE A CA 1
ATOM 1734 C C . ILE A 1 232 ? 15.238 -42.868 -11.707 1.00 89.38 232 ILE A C 1
ATOM 1736 O O . ILE A 1 232 ? 14.510 -43.540 -12.439 1.00 89.38 232 ILE A O 1
ATOM 1740 N N . HIS A 1 233 ? 16.025 -43.432 -10.786 1.00 90.00 233 HIS A N 1
ATOM 1741 C CA . HIS A 1 233 ? 16.088 -44.876 -10.530 1.00 90.00 233 HIS A CA 1
ATOM 1742 C C . HIS A 1 233 ? 14.735 -45.449 -10.079 1.00 90.00 233 HIS A C 1
ATOM 1744 O O . HIS A 1 233 ? 14.301 -46.485 -10.585 1.00 90.00 233 HIS A O 1
ATOM 1750 N N . ALA A 1 234 ? 14.065 -44.791 -9.128 1.00 86.69 234 ALA A N 1
ATOM 1751 C CA . ALA A 1 234 ? 12.824 -45.288 -8.540 1.00 86.69 234 ALA A CA 1
ATOM 1752 C C . ALA A 1 234 ? 11.615 -45.188 -9.487 1.00 86.69 234 ALA A C 1
ATOM 1754 O O . ALA A 1 234 ? 10.797 -46.109 -9.525 1.00 86.69 234 ALA A O 1
ATOM 1755 N N . GLN A 1 235 ? 11.495 -44.085 -10.234 1.00 86.44 235 GLN A N 1
ATOM 1756 C CA . GLN A 1 235 ? 10.290 -43.755 -11.005 1.00 86.44 235 GLN A CA 1
ATOM 1757 C C . GLN A 1 235 ? 10.451 -43.978 -12.515 1.00 86.44 235 GLN A C 1
ATOM 1759 O O . GLN A 1 235 ? 9.533 -44.480 -13.163 1.00 86.44 235 GLN A O 1
ATOM 1764 N N . CYS A 1 236 ? 11.613 -43.645 -13.088 1.00 85.94 236 CYS A N 1
ATOM 1765 C CA . CYS A 1 236 ? 11.780 -43.547 -14.541 1.00 85.94 236 CYS A CA 1
ATOM 1766 C C . CYS A 1 236 ? 12.486 -44.769 -15.150 1.00 85.94 236 CYS A C 1
ATOM 1768 O O . CYS A 1 236 ? 11.976 -45.366 -16.100 1.00 85.94 236 CYS A O 1
ATOM 1770 N N . GLN A 1 237 ? 13.625 -45.199 -14.594 1.00 88.94 237 GLN A N 1
ATOM 1771 C CA . GLN A 1 237 ? 14.476 -46.248 -15.181 1.00 88.94 237 GLN A CA 1
ATOM 1772 C C . GLN A 1 237 ? 13.770 -47.588 -15.390 1.00 88.94 237 GLN A C 1
ATOM 1774 O O . GLN A 1 237 ? 14.109 -48.313 -16.324 1.00 88.94 237 GLN A O 1
ATOM 1779 N N . LYS A 1 238 ? 12.757 -47.917 -14.579 1.00 85.44 238 LYS A N 1
ATOM 1780 C CA . LYS A 1 238 ? 11.940 -49.126 -14.771 1.00 85.44 238 LYS A CA 1
ATOM 1781 C C . LYS A 1 238 ? 11.306 -49.190 -16.169 1.00 85.44 238 LYS A C 1
ATOM 1783 O O . LYS A 1 238 ? 11.171 -50.279 -16.719 1.00 85.44 238 LYS A O 1
ATOM 1788 N N . CYS A 1 239 ? 10.929 -48.041 -16.730 1.00 86.81 239 CYS A N 1
ATOM 1789 C CA . CYS A 1 239 ? 10.384 -47.929 -18.081 1.00 86.81 239 CYS A CA 1
ATOM 1790 C C . CYS A 1 239 ? 11.443 -47.476 -19.095 1.00 86.81 239 CYS A C 1
ATOM 1792 O O . CYS A 1 239 ? 11.418 -47.950 -20.223 1.00 86.81 239 CYS A O 1
ATOM 1794 N N . TYR A 1 240 ? 12.384 -46.618 -18.698 1.00 86.50 240 TYR A N 1
ATOM 1795 C CA . TYR A 1 240 ? 13.423 -46.027 -19.553 1.00 86.50 240 TYR A CA 1
ATOM 1796 C C . TYR A 1 240 ? 14.772 -46.750 -19.403 1.00 86.50 240 TYR A C 1
ATOM 1798 O O . TYR A 1 240 ? 15.820 -46.149 -19.175 1.00 86.50 240 TYR A O 1
ATOM 1806 N N . SER A 1 241 ? 14.726 -48.080 -19.495 1.00 85.19 241 SER A N 1
ATOM 1807 C CA . SER A 1 241 ? 15.901 -48.951 -19.625 1.00 85.19 241 SER A CA 1
ATOM 1808 C C . SER A 1 241 ? 15.881 -49.643 -20.992 1.00 85.19 241 SER A C 1
ATOM 1810 O O . SER A 1 241 ? 14.795 -49.889 -21.524 1.00 85.19 241 SER A O 1
ATOM 1812 N N . PRO A 1 242 ? 17.037 -50.046 -21.552 1.00 84.44 242 PRO A N 1
ATOM 1813 C CA . PRO A 1 242 ? 17.099 -50.767 -22.820 1.00 84.44 242 PRO A CA 1
ATOM 1814 C C . PRO A 1 242 ? 16.147 -51.976 -22.874 1.00 84.44 242 PRO A C 1
ATOM 1816 O O . PRO A 1 242 ? 16.235 -52.900 -22.063 1.00 84.44 242 PRO A O 1
ATOM 1819 N N . GLY A 1 243 ? 15.229 -51.966 -23.845 1.00 81.88 243 GLY A N 1
ATOM 1820 C CA . GLY A 1 243 ? 14.228 -53.022 -24.043 1.00 81.88 243 GLY A CA 1
ATOM 1821 C C . GLY A 1 243 ? 12.994 -52.956 -23.129 1.00 81.88 243 GLY A C 1
ATOM 1822 O O . GLY A 1 243 ? 12.230 -53.921 -23.101 1.00 81.88 243 GLY A O 1
ATOM 1823 N N . GLN A 1 244 ? 12.797 -51.865 -22.383 1.00 83.38 244 GLN A N 1
ATOM 1824 C CA . GLN A 1 244 ? 11.561 -51.577 -21.646 1.00 83.38 244 GLN A CA 1
ATOM 1825 C C . GLN A 1 244 ? 10.608 -50.685 -22.471 1.00 83.38 244 GLN A C 1
ATOM 1827 O O . GLN A 1 244 ? 10.784 -50.523 -23.676 1.00 83.38 244 GLN A O 1
ATOM 1832 N N . ALA A 1 245 ? 9.537 -50.181 -21.848 1.00 82.44 245 ALA A N 1
ATOM 1833 C CA . ALA A 1 245 ? 8.449 -49.475 -22.534 1.00 82.44 245 ALA A CA 1
ATOM 1834 C C . ALA A 1 245 ? 8.783 -48.038 -22.990 1.00 82.44 245 ALA A C 1
ATOM 1836 O O . ALA A 1 245 ? 8.058 -47.487 -23.817 1.00 82.44 245 ALA A O 1
ATOM 1837 N N . GLY A 1 246 ? 9.826 -47.421 -22.434 1.00 78.56 246 GLY A N 1
ATOM 1838 C CA . GLY A 1 246 ? 10.274 -46.074 -22.779 1.00 78.56 246 GLY A CA 1
ATOM 1839 C C . GLY A 1 246 ? 11.079 -46.053 -24.088 1.00 78.56 246 GLY A C 1
ATOM 1840 O O . GLY A 1 246 ? 11.838 -46.987 -24.348 1.00 78.56 246 GLY A O 1
ATOM 1841 N N . PRO A 1 247 ? 10.945 -45.001 -24.918 1.00 80.19 247 PRO A N 1
ATOM 1842 C CA . PRO A 1 247 ? 11.635 -44.906 -26.209 1.00 80.19 247 PRO A CA 1
ATOM 1843 C C . PRO A 1 247 ? 13.149 -44.635 -26.116 1.00 80.19 247 PRO A C 1
ATOM 1845 O O . PRO A 1 247 ? 13.839 -44.787 -27.121 1.00 80.19 247 PRO A O 1
ATOM 1848 N N . PHE A 1 248 ? 13.670 -44.253 -24.945 1.00 84.12 248 PHE A N 1
ATOM 1849 C CA . PHE A 1 248 ? 15.086 -43.939 -24.713 1.00 84.12 248 PHE A CA 1
ATOM 1850 C C . PHE A 1 248 ? 15.585 -44.456 -23.348 1.00 84.12 248 PHE A C 1
ATOM 1852 O O . PHE A 1 248 ? 14.813 -44.973 -22.535 1.00 84.12 248 PHE A O 1
ATOM 1859 N N . SER A 1 249 ? 16.897 -44.354 -23.125 1.00 87.00 249 SER A N 1
ATOM 1860 C CA . SER A 1 249 ? 17.589 -44.741 -21.887 1.00 87.00 249 SER A CA 1
ATOM 1861 C C . SER A 1 249 ? 17.644 -43.572 -20.900 1.00 87.00 249 SER A C 1
ATOM 1863 O O . SER A 1 249 ? 17.770 -42.431 -21.321 1.00 87.00 249 SER A O 1
ATOM 1865 N N . LEU A 1 250 ? 17.570 -43.856 -19.597 1.00 89.44 250 LEU A N 1
ATOM 1866 C CA . LEU A 1 250 ? 17.851 -42.913 -18.502 1.00 89.44 250 LEU A CA 1
ATOM 1867 C C . LEU A 1 250 ? 18.832 -43.531 -17.488 1.00 89.44 250 LEU A C 1
ATOM 1869 O O . LEU A 1 250 ? 18.625 -43.474 -16.273 1.00 89.44 250 LEU A O 1
ATOM 1873 N N . LEU A 1 251 ? 19.873 -44.202 -17.988 1.00 88.56 251 LEU A N 1
ATOM 1874 C CA . LEU A 1 251 ? 20.857 -44.934 -17.180 1.00 88.56 251 LEU A CA 1
ATOM 1875 C C . LEU A 1 251 ? 22.099 -44.104 -16.825 1.00 88.56 251 LEU A C 1
ATOM 1877 O O . LEU A 1 251 ? 22.853 -44.506 -15.937 1.00 88.56 251 LEU A O 1
ATOM 1881 N N . SER A 1 252 ? 22.320 -42.972 -17.495 1.00 89.50 252 SER A N 1
ATOM 1882 C CA . SER A 1 252 ? 23.466 -42.085 -17.269 1.00 89.50 252 SER A CA 1
ATOM 1883 C C . SER A 1 252 ? 23.047 -40.639 -16.959 1.00 89.50 252 SER A C 1
ATOM 1885 O O . SER A 1 252 ? 21.865 -40.294 -16.996 1.00 89.50 252 SER A O 1
ATOM 1887 N N . TYR A 1 253 ? 24.022 -39.793 -16.613 1.00 91.44 253 TYR A N 1
ATOM 1888 C CA . TYR A 1 253 ? 23.809 -38.347 -16.502 1.00 91.44 253 TYR A CA 1
ATOM 1889 C C . TYR A 1 253 ? 23.556 -37.712 -17.871 1.00 91.44 253 TYR A C 1
ATOM 1891 O O . TYR A 1 253 ? 22.614 -36.940 -18.017 1.00 91.44 253 TYR A O 1
ATOM 1899 N N . ASP A 1 254 ? 24.358 -38.086 -18.868 1.00 89.75 254 ASP A N 1
ATOM 1900 C CA . ASP A 1 254 ? 24.276 -37.533 -20.219 1.00 89.75 254 ASP A CA 1
ATOM 1901 C C . ASP A 1 254 ? 22.927 -37.894 -20.867 1.00 89.75 254 ASP A C 1
ATOM 1903 O O . ASP A 1 254 ? 22.284 -37.025 -21.451 1.00 89.75 254 ASP A O 1
ATOM 1907 N N . ASP A 1 255 ? 22.436 -39.122 -20.634 1.00 87.19 255 ASP A N 1
ATOM 1908 C CA . ASP A 1 255 ? 21.069 -39.556 -20.964 1.00 87.19 255 ASP A CA 1
ATOM 1909 C C . ASP A 1 255 ? 20.029 -38.584 -20.364 1.00 87.19 255 ASP A C 1
ATOM 1911 O O . ASP A 1 255 ? 19.101 -38.142 -21.031 1.00 87.19 255 ASP A O 1
ATOM 1915 N N . ALA A 1 256 ? 20.149 -38.242 -19.078 1.00 88.00 256 ALA A N 1
ATOM 1916 C CA . ALA A 1 256 ? 19.165 -37.395 -18.407 1.00 88.00 256 ALA A CA 1
ATOM 1917 C C . ALA A 1 256 ? 19.205 -35.933 -18.889 1.00 88.00 256 ALA A C 1
ATOM 1919 O O . ALA A 1 256 ? 18.166 -35.277 -18.895 1.00 88.00 256 ALA A O 1
ATOM 1920 N N . VAL A 1 257 ? 20.379 -35.433 -19.291 1.00 90.00 257 VAL A N 1
ATOM 1921 C CA . VAL A 1 257 ? 20.556 -34.075 -19.829 1.00 90.00 257 VAL A CA 1
ATOM 1922 C C . VAL A 1 257 ? 20.058 -33.972 -21.270 1.00 90.00 257 VAL A C 1
ATOM 1924 O O . VAL A 1 257 ? 19.367 -33.012 -21.588 1.00 90.00 257 VAL A O 1
ATOM 1927 N N . GLU A 1 258 ? 20.340 -34.957 -22.130 1.00 87.38 258 GLU A N 1
ATOM 1928 C CA . GLU A 1 258 ? 19.892 -34.961 -23.535 1.00 87.38 258 GLU A CA 1
ATOM 1929 C C . GLU A 1 258 ? 18.360 -34.871 -23.660 1.00 87.38 258 GLU A C 1
ATOM 1931 O O . GLU A 1 258 ? 17.839 -34.223 -24.567 1.00 87.38 258 GLU A O 1
ATOM 1936 N N . TRP A 1 259 ? 17.634 -35.481 -22.719 1.00 83.12 259 TRP A N 1
ATOM 1937 C CA . TRP A 1 259 ? 16.172 -35.562 -22.736 1.00 83.12 259 TRP A CA 1
ATOM 1938 C C . TRP A 1 259 ? 15.477 -34.584 -21.771 1.00 83.12 259 TRP A C 1
ATOM 1940 O O . TRP A 1 259 ? 14.258 -34.675 -21.606 1.00 83.12 259 TRP A O 1
ATOM 1950 N N . VAL A 1 260 ? 16.203 -33.648 -21.137 1.00 84.12 260 VAL A N 1
ATOM 1951 C CA . VAL A 1 260 ? 15.642 -32.791 -20.072 1.00 84.12 260 VAL A CA 1
ATOM 1952 C C . VAL A 1 260 ? 14.548 -31.847 -20.576 1.00 84.12 260 VAL A C 1
ATOM 1954 O O . VAL A 1 260 ? 13.472 -31.806 -19.983 1.00 84.12 260 VAL A O 1
ATOM 1957 N N . ASP A 1 261 ? 14.770 -31.150 -21.693 1.00 79.50 261 ASP A N 1
ATOM 1958 C CA . ASP A 1 261 ? 13.834 -30.140 -22.207 1.00 79.50 261 ASP A CA 1
ATOM 1959 C C . ASP A 1 261 ? 12.526 -30.780 -22.695 1.00 79.50 261 ASP A C 1
ATOM 1961 O O . ASP A 1 261 ? 11.430 -30.340 -22.345 1.00 79.50 261 ASP A O 1
ATOM 1965 N N . ILE A 1 262 ? 12.640 -31.897 -23.423 1.00 76.38 262 ILE A N 1
ATOM 1966 C CA . ILE A 1 262 ? 11.495 -32.710 -23.861 1.00 76.38 262 ILE A CA 1
ATOM 1967 C C . ILE A 1 262 ? 10.773 -33.300 -22.641 1.00 76.38 262 ILE A C 1
ATOM 1969 O O . ILE A 1 262 ? 9.546 -33.297 -22.576 1.00 76.38 262 ILE A O 1
ATOM 1973 N N . GLY A 1 263 ? 11.519 -33.776 -21.639 1.00 76.19 263 GLY A N 1
ATOM 1974 C CA . GLY A 1 263 ? 10.958 -34.281 -20.388 1.00 76.19 263 GLY A CA 1
ATOM 1975 C C . GLY A 1 263 ? 10.148 -33.225 -19.635 1.00 76.19 263 GLY A C 1
ATOM 1976 O O . GLY A 1 263 ? 9.062 -33.531 -19.141 1.00 76.19 263 GLY A O 1
ATOM 1977 N N . LEU A 1 264 ? 10.631 -31.980 -19.586 1.00 77.50 264 LEU A N 1
ATOM 1978 C CA . LEU A 1 264 ? 9.907 -30.851 -19.002 1.00 77.50 264 LEU A CA 1
ATOM 1979 C C . LEU A 1 264 ? 8.621 -30.540 -19.778 1.00 77.50 264 LEU A C 1
ATOM 1981 O O . LEU A 1 264 ? 7.579 -30.378 -19.141 1.00 77.50 264 LEU A O 1
ATOM 1985 N N . GLU A 1 265 ? 8.652 -30.535 -21.114 1.00 76.44 265 GLU A N 1
ATOM 1986 C CA . GLU A 1 265 ? 7.451 -30.333 -21.939 1.00 76.44 265 GLU A CA 1
ATOM 1987 C C . GLU A 1 265 ? 6.389 -31.422 -21.679 1.00 76.44 265 GLU A C 1
ATOM 1989 O O . GLU A 1 265 ? 5.222 -31.120 -21.418 1.00 76.44 265 GLU A O 1
ATOM 1994 N N . GLU A 1 266 ? 6.787 -32.700 -21.668 1.00 78.50 266 GLU A N 1
ATOM 1995 C CA . GLU A 1 266 ? 5.880 -33.828 -21.406 1.00 78.50 266 GLU A CA 1
ATOM 1996 C C . GLU A 1 266 ? 5.311 -33.819 -19.973 1.00 78.50 266 GLU A C 1
ATOM 1998 O O . GLU A 1 266 ? 4.158 -34.216 -19.761 1.00 78.50 266 GLU A O 1
ATOM 2003 N N . ILE A 1 267 ? 6.085 -33.352 -18.983 1.00 75.56 267 ILE A N 1
ATOM 2004 C CA . ILE A 1 267 ? 5.634 -33.178 -17.592 1.00 75.56 267 ILE A CA 1
ATOM 2005 C C . ILE A 1 267 ? 4.637 -32.019 -17.485 1.00 75.56 267 ILE A C 1
ATOM 2007 O O . ILE A 1 267 ? 3.567 -32.196 -16.898 1.00 75.56 267 ILE A O 1
ATOM 2011 N N . GLN A 1 268 ? 4.944 -30.859 -18.075 1.00 73.69 268 GLN A N 1
ATOM 2012 C CA . GLN A 1 268 ? 4.053 -29.692 -18.101 1.00 73.69 268 GLN A CA 1
ATOM 2013 C C . GLN A 1 268 ? 2.723 -30.025 -18.786 1.00 73.69 268 GLN A C 1
ATOM 2015 O O . GLN A 1 268 ? 1.654 -29.711 -18.264 1.00 73.69 268 GLN A O 1
ATOM 2020 N N . ALA A 1 269 ? 2.778 -30.756 -19.900 1.00 76.25 269 ALA A N 1
ATOM 2021 C CA . ALA A 1 269 ? 1.606 -31.249 -20.612 1.00 76.25 269 ALA A CA 1
ATOM 2022 C C . ALA A 1 269 ? 0.922 -32.466 -19.951 1.00 76.25 269 ALA A C 1
ATOM 2024 O O . ALA A 1 269 ? -0.106 -32.929 -20.447 1.00 76.25 269 ALA A O 1
ATOM 2025 N N . ARG A 1 270 ? 1.473 -32.996 -18.847 1.00 75.75 270 ARG A N 1
ATOM 2026 C CA . ARG A 1 270 ? 0.964 -34.156 -18.085 1.00 75.75 270 ARG A CA 1
ATOM 2027 C C . ARG A 1 270 ? 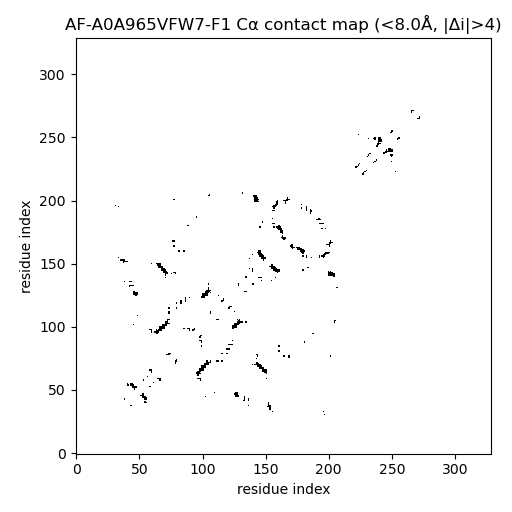0.770 -35.424 -18.934 1.00 75.75 270 ARG A C 1
ATOM 2029 O O . ARG A 1 270 ? -0.141 -36.215 -18.693 1.00 75.75 270 ARG A O 1
ATOM 2036 N N . ARG A 1 271 ? 1.646 -35.640 -19.919 1.00 69.19 271 ARG A N 1
ATOM 2037 C CA . ARG A 1 271 ? 1.595 -36.757 -20.888 1.00 69.19 271 ARG A CA 1
ATOM 2038 C C . ARG A 1 271 ? 2.344 -38.022 -20.418 1.00 69.19 271 ARG A C 1
ATOM 2040 O O . ARG A 1 271 ? 2.324 -39.056 -21.086 1.00 69.19 271 ARG A O 1
ATOM 2047 N N . MET A 1 272 ? 2.949 -37.967 -19.230 1.00 63.84 272 MET A N 1
ATOM 2048 C CA . MET A 1 272 ? 3.792 -39.006 -18.626 1.00 63.84 272 MET A CA 1
ATOM 2049 C C . MET A 1 272 ? 3.112 -39.741 -17.450 1.00 63.84 272 MET A C 1
ATOM 2051 O O . MET A 1 272 ? 2.940 -39.142 -16.389 1.00 63.84 272 MET A O 1
ATOM 2055 N N . PRO A 1 273 ? 2.839 -41.060 -17.537 1.00 52.34 273 PRO A N 1
ATOM 2056 C CA . PRO A 1 273 ? 2.571 -41.872 -18.724 1.00 52.34 273 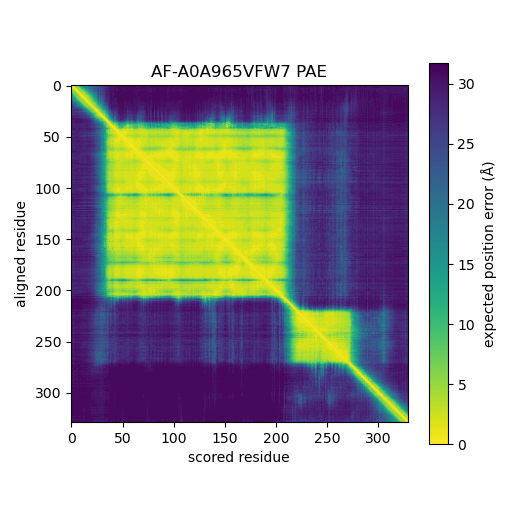PRO A CA 1
ATOM 2057 C C . PRO A 1 273 ? 1.119 -42.403 -18.676 1.00 52.34 273 PRO A C 1
ATOM 2059 O O . PRO A 1 273 ? 0.827 -43.287 -17.860 1.00 52.34 273 PRO A O 1
ATOM 2062 N N . PRO A 1 274 ? 0.184 -41.938 -19.533 1.00 45.31 274 PRO A N 1
ATOM 2063 C CA . PRO A 1 274 ? -0.076 -42.728 -20.751 1.00 45.31 274 PRO A CA 1
ATOM 2064 C C . PRO A 1 274 ? -0.743 -41.990 -21.943 1.00 45.31 274 PRO A C 1
ATOM 2066 O O . PRO A 1 274 ? -1.665 -41.198 -21.775 1.00 45.31 274 PRO A O 1
ATOM 2069 N N . ALA A 1 275 ? -0.457 -42.435 -23.174 1.00 35.75 275 ALA A N 1
ATOM 2070 C CA . ALA A 1 275 ? -1.288 -42.131 -24.350 1.00 35.75 275 ALA A CA 1
ATOM 2071 C C . ALA A 1 275 ? -1.573 -43.385 -25.199 1.00 35.75 275 ALA A C 1
ATOM 2073 O O . ALA A 1 275 ? -1.014 -43.589 -26.274 1.00 35.75 275 ALA A O 1
ATOM 2074 N N . SER A 1 276 ? -2.520 -44.202 -24.727 1.00 33.09 276 SER A N 1
ATOM 2075 C CA . SER A 1 276 ? -3.076 -45.395 -25.392 1.00 33.09 276 SER A CA 1
ATOM 2076 C C . SER A 1 276 ? -2.127 -46.583 -25.630 1.00 33.09 276 SER A C 1
ATOM 2078 O O . SER A 1 276 ? -0.981 -46.472 -26.054 1.00 33.09 276 SER A O 1
ATOM 2080 N N . ARG A 1 277 ? -2.677 -47.785 -25.435 1.00 31.89 277 ARG A N 1
ATOM 2081 C CA . ARG A 1 277 ? -2.106 -49.045 -25.917 1.00 31.89 277 ARG A CA 1
ATOM 2082 C C . ARG A 1 277 ? -2.253 -49.104 -27.448 1.00 31.89 277 ARG A C 1
ATOM 2084 O O . ARG A 1 277 ? -3.164 -49.765 -27.940 1.00 31.89 277 ARG A O 1
ATOM 2091 N N . ARG A 1 278 ? -1.384 -48.419 -28.201 1.00 32.19 278 ARG A N 1
ATOM 2092 C CA . ARG A 1 278 ? -1.182 -48.719 -29.629 1.00 32.19 278 ARG A CA 1
ATOM 2093 C C . ARG A 1 278 ? -0.206 -49.882 -29.766 1.00 32.19 278 ARG A C 1
ATOM 2095 O O . ARG A 1 278 ? 0.820 -49.942 -29.098 1.00 32.19 278 ARG A O 1
ATOM 2102 N N . GLU A 1 279 ? -0.600 -50.851 -30.577 1.00 31.94 279 GLU A N 1
ATOM 2103 C CA . GLU A 1 279 ? 0.032 -52.162 -30.652 1.00 31.94 279 GLU A CA 1
ATOM 2104 C C . GLU A 1 279 ? 1.434 -52.070 -31.262 1.00 31.94 279 GLU A C 1
ATOM 2106 O O . GLU A 1 279 ? 1.594 -51.674 -32.415 1.00 31.94 279 GLU A O 1
ATOM 2111 N N . ILE A 1 280 ? 2.451 -52.509 -30.516 1.00 37.62 280 ILE A N 1
ATOM 2112 C CA . ILE A 1 280 ? 3.711 -52.934 -31.132 1.00 37.62 280 ILE A CA 1
ATOM 2113 C C . ILE A 1 280 ? 3.408 -54.281 -31.807 1.00 37.62 280 ILE A C 1
ATOM 2115 O O . ILE A 1 280 ? 3.031 -55.226 -31.102 1.00 37.62 280 ILE A O 1
ATOM 2119 N N . PRO A 1 281 ? 3.526 -54.407 -33.142 1.00 29.52 281 PRO A N 1
ATOM 2120 C CA . PRO A 1 281 ? 3.216 -55.657 -33.822 1.00 29.52 281 PRO A CA 1
ATOM 2121 C C . PRO A 1 281 ? 4.176 -56.757 -33.344 1.00 29.52 281 PRO A C 1
ATOM 2123 O O . PRO A 1 281 ? 5.365 -56.494 -33.139 1.00 29.52 281 PRO A O 1
ATOM 2126 N N . PRO A 1 282 ? 3.703 -58.002 -33.162 1.00 35.62 282 PRO A N 1
ATOM 2127 C CA . PRO A 1 282 ? 4.517 -59.049 -32.570 1.00 35.62 282 PRO A CA 1
ATOM 2128 C C . PRO A 1 282 ? 5.636 -59.459 -33.528 1.00 35.62 282 PRO A C 1
ATOM 2130 O O . PRO A 1 282 ? 5.425 -60.258 -34.446 1.00 35.62 282 PRO A O 1
ATOM 2133 N N . THR A 1 283 ? 6.858 -58.995 -33.259 1.00 36.28 283 THR A N 1
ATOM 2134 C CA . THR A 1 283 ? 8.083 -59.563 -33.826 1.00 36.28 283 THR A CA 1
ATOM 2135 C C . THR A 1 283 ? 8.280 -60.970 -33.268 1.00 36.28 283 THR A C 1
ATOM 2137 O O . THR A 1 283 ? 9.059 -61.246 -32.355 1.00 36.28 283 THR A O 1
ATOM 2140 N N . ARG A 1 284 ? 7.541 -61.921 -33.849 1.00 33.31 284 ARG A N 1
ATOM 2141 C CA . ARG A 1 284 ? 7.829 -63.344 -33.722 1.00 33.31 284 ARG A CA 1
ATOM 2142 C C . ARG A 1 284 ? 9.285 -63.554 -34.135 1.00 33.31 284 ARG A C 1
ATOM 2144 O O . ARG A 1 284 ? 9.554 -63.609 -35.326 1.00 33.31 284 ARG A O 1
ATOM 2151 N N . HIS A 1 285 ? 10.173 -63.841 -33.186 1.00 34.53 285 HIS A N 1
ATOM 2152 C CA . HIS A 1 285 ? 10.882 -65.116 -33.267 1.00 34.53 285 HIS A CA 1
ATOM 2153 C C . HIS A 1 285 ? 11.416 -65.652 -31.929 1.00 34.53 285 HIS A C 1
ATOM 2155 O O . HIS A 1 285 ? 12.463 -65.268 -31.427 1.00 34.53 285 HIS A O 1
ATOM 2161 N N . ARG A 1 286 ? 10.694 -66.669 -31.440 1.00 30.53 286 ARG A N 1
ATOM 2162 C CA . ARG A 1 286 ? 11.158 -67.809 -30.632 1.00 30.53 286 ARG A CA 1
ATOM 2163 C C . ARG A 1 286 ? 12.120 -67.530 -29.471 1.00 30.53 286 ARG A C 1
ATOM 2165 O O . ARG A 1 286 ? 13.339 -67.575 -29.609 1.00 30.53 286 ARG A O 1
ATOM 2172 N N . SER A 1 287 ? 11.540 -67.613 -28.279 1.00 39.22 287 SER A N 1
ATOM 2173 C CA . SER A 1 287 ? 12.196 -68.132 -27.080 1.00 39.22 287 SER A CA 1
ATOM 2174 C C . SER A 1 287 ? 13.036 -69.395 -27.366 1.00 39.22 287 SER A C 1
ATOM 2176 O O . SER A 1 287 ? 12.501 -70.502 -27.498 1.00 39.22 287 SER A O 1
ATOM 2178 N N . ARG A 1 288 ? 14.366 -69.264 -27.370 1.00 33.47 288 ARG A N 1
ATOM 2179 C CA . ARG A 1 288 ? 15.283 -70.377 -27.090 1.00 33.47 288 ARG A CA 1
ATOM 2180 C C . ARG A 1 288 ? 15.868 -70.213 -25.691 1.00 33.47 288 ARG A C 1
ATOM 2182 O O . ARG A 1 288 ? 16.981 -69.748 -25.514 1.00 33.47 288 ARG A O 1
ATOM 2189 N N . ARG A 1 289 ? 15.053 -70.646 -24.722 1.00 31.20 289 ARG A N 1
ATOM 2190 C CA . ARG A 1 289 ? 15.443 -71.388 -23.513 1.00 31.20 289 ARG A CA 1
ATOM 2191 C C . ARG A 1 289 ? 16.834 -71.040 -22.957 1.00 31.20 289 ARG A C 1
ATOM 2193 O O . ARG A 1 289 ? 17.823 -71.638 -23.370 1.00 31.20 289 ARG A O 1
ATOM 2200 N N . CYS A 1 290 ? 16.862 -70.179 -21.940 1.00 32.88 290 CYS A N 1
ATOM 2201 C CA . CYS A 1 290 ? 18.021 -69.983 -21.069 1.00 32.88 290 CYS A CA 1
ATOM 2202 C C . CYS A 1 290 ? 18.588 -71.342 -20.608 1.00 32.88 290 CYS A C 1
ATOM 2204 O O . CYS A 1 290 ? 17.913 -72.080 -19.887 1.00 32.88 290 CYS A O 1
ATOM 2206 N N . ARG A 1 291 ? 19.803 -71.686 -21.057 1.00 28.58 291 ARG A N 1
ATOM 2207 C CA . ARG A 1 291 ? 20.621 -72.798 -20.551 1.00 28.58 291 ARG A CA 1
ATOM 2208 C C . ARG A 1 291 ? 22.113 -72.499 -20.739 1.00 28.58 291 ARG A C 1
ATOM 2210 O O . ARG A 1 291 ? 22.530 -72.048 -21.797 1.00 28.58 291 ARG A O 1
ATOM 2217 N N . THR A 1 292 ? 22.869 -72.850 -19.697 1.00 30.17 292 THR A N 1
ATOM 2218 C CA . THR A 1 292 ? 24.320 -73.120 -19.661 1.00 30.17 292 THR A CA 1
ATOM 2219 C C . THR A 1 292 ? 25.298 -71.990 -20.015 1.00 30.17 292 THR A C 1
ATOM 2221 O O . THR A 1 292 ? 25.753 -71.854 -21.142 1.00 30.17 292 THR A O 1
ATOM 2224 N N . THR A 1 293 ? 25.673 -71.254 -18.967 1.00 29.78 293 THR A N 1
ATOM 2225 C CA . THR A 1 293 ? 27.052 -71.069 -18.462 1.00 29.78 293 THR A CA 1
ATOM 2226 C C . THR A 1 293 ? 28.264 -71.109 -19.419 1.00 29.78 293 THR A C 1
ATOM 2228 O O . THR A 1 293 ? 28.539 -72.121 -20.054 1.00 29.78 293 THR A O 1
ATOM 2231 N N . ARG A 1 294 ? 29.154 -70.122 -19.196 1.00 28.84 294 ARG A N 1
ATOM 2232 C CA . ARG A 1 294 ? 30.635 -70.236 -19.187 1.00 28.84 294 ARG A CA 1
ATOM 2233 C C . ARG A 1 294 ? 31.373 -70.177 -20.539 1.00 28.84 294 ARG A C 1
ATOM 2235 O O . ARG A 1 294 ? 31.676 -71.211 -21.121 1.00 28.84 294 ARG A O 1
ATOM 2242 N N . HIS A 1 295 ? 31.900 -68.993 -20.869 1.00 30.17 295 HIS A N 1
ATOM 2243 C CA . HIS A 1 295 ? 33.346 -68.817 -21.103 1.00 30.17 295 HIS A CA 1
ATOM 2244 C C . HIS A 1 295 ? 33.814 -67.401 -20.714 1.00 30.17 295 HIS A C 1
ATOM 2246 O O . HIS A 1 295 ? 32.997 -66.516 -20.482 1.00 30.17 295 HIS A O 1
ATOM 2252 N N . PHE A 1 296 ? 35.123 -67.239 -20.508 1.00 26.97 296 PHE A N 1
ATOM 2253 C CA . PHE A 1 296 ? 35.746 -66.167 -19.714 1.00 26.97 296 PHE A CA 1
ATOM 2254 C C . PHE A 1 296 ? 36.795 -65.405 -20.549 1.00 26.97 296 PHE A C 1
ATOM 2256 O O . PHE A 1 296 ? 37.414 -66.022 -21.410 1.00 26.97 296 PHE A O 1
ATOM 2263 N N . ARG A 1 297 ? 37.114 -64.158 -20.142 1.00 31.09 297 ARG A N 1
ATOM 2264 C CA . ARG A 1 297 ? 38.289 -63.333 -20.550 1.00 31.09 297 ARG A CA 1
ATOM 2265 C C . ARG A 1 297 ? 38.224 -62.712 -21.970 1.00 31.09 297 ARG A C 1
ATOM 2267 O O . ARG A 1 297 ? 37.683 -63.327 -22.871 1.00 31.09 297 ARG A O 1
ATOM 2274 N N . ARG A 1 298 ? 38.784 -61.513 -22.232 1.00 31.25 298 ARG A N 1
ATOM 2275 C CA . ARG A 1 298 ? 39.544 -60.533 -21.399 1.00 31.25 298 ARG A CA 1
ATOM 2276 C C . ARG A 1 298 ? 39.602 -59.151 -22.102 1.00 31.25 298 ARG A C 1
ATOM 2278 O O . ARG A 1 298 ? 39.787 -59.181 -23.305 1.00 31.25 298 ARG A O 1
ATOM 2285 N N . VAL A 1 299 ? 39.644 -58.047 -21.321 1.00 29.73 299 VAL A N 1
ATOM 2286 C CA . VAL A 1 299 ? 40.449 -56.790 -21.521 1.00 29.73 299 VAL A CA 1
ATOM 2287 C C . VAL A 1 299 ? 40.186 -55.998 -22.829 1.00 29.73 299 VAL A C 1
ATOM 2289 O O . VAL A 1 299 ? 40.206 -56.575 -23.901 1.00 29.73 299 VAL A O 1
ATOM 2292 N N . SER A 1 300 ? 39.927 -54.685 -22.883 1.00 26.94 300 SER A N 1
ATOM 2293 C CA . SER A 1 300 ? 40.183 -53.496 -22.027 1.00 26.94 300 SER A CA 1
ATOM 2294 C C . SER A 1 300 ? 38.952 -52.554 -22.028 1.00 26.94 300 SER A C 1
ATOM 2296 O O . SER A 1 300 ? 38.025 -52.808 -22.786 1.00 26.94 300 SER A O 1
ATOM 2298 N N . ALA A 1 301 ? 38.884 -51.406 -21.335 1.00 29.27 301 ALA A N 1
ATOM 2299 C CA . ALA A 1 301 ? 39.416 -50.926 -20.040 1.00 29.27 301 ALA A CA 1
ATOM 2300 C C . ALA A 1 301 ? 38.771 -49.535 -19.744 1.00 29.27 301 ALA A C 1
ATOM 2302 O O . ALA A 1 301 ? 38.418 -48.850 -20.703 1.00 29.27 301 ALA A O 1
ATOM 2303 N N . PRO A 1 302 ? 38.598 -49.099 -18.477 1.00 31.80 302 PRO A N 1
ATOM 2304 C CA . PRO A 1 302 ? 37.856 -47.872 -18.149 1.00 31.80 302 PRO A CA 1
ATOM 2305 C C . PRO A 1 302 ? 38.751 -46.641 -17.870 1.00 31.80 302 PRO A C 1
ATOM 2307 O O . PRO A 1 302 ? 39.874 -46.810 -17.387 1.00 31.80 302 PRO A O 1
ATOM 2310 N N . PRO A 1 303 ? 38.254 -45.403 -18.080 1.00 35.03 303 PRO A N 1
ATOM 2311 C CA . PRO A 1 303 ? 38.851 -44.205 -17.495 1.00 35.03 303 PRO A CA 1
ATOM 2312 C C . PRO A 1 303 ? 38.638 -44.155 -15.969 1.00 35.03 303 PRO A C 1
ATOM 2314 O O . PRO A 1 303 ? 37.771 -44.821 -15.403 1.00 35.03 303 PRO A O 1
ATOM 2317 N N . THR A 1 304 ? 39.489 -43.382 -15.298 1.00 34.12 304 THR A N 1
ATOM 2318 C CA . THR A 1 304 ? 39.729 -43.403 -13.848 1.00 34.12 304 THR A CA 1
ATOM 2319 C C . THR A 1 304 ? 38.559 -42.938 -12.980 1.00 34.12 304 THR A C 1
ATOM 2321 O O . THR A 1 304 ? 38.042 -41.837 -13.153 1.00 34.12 304 THR A O 1
ATOM 2324 N N . SER A 1 305 ? 38.238 -43.730 -11.954 1.00 33.16 305 SER A N 1
ATOM 2325 C CA . SER A 1 305 ? 37.344 -43.365 -10.851 1.00 33.16 305 SER A CA 1
ATOM 2326 C C . SER A 1 305 ? 38.028 -42.491 -9.794 1.00 33.16 305 SER A C 1
ATOM 2328 O O . SER A 1 305 ? 39.207 -42.675 -9.493 1.00 33.16 305 SER A O 1
ATOM 2330 N N . CYS A 1 306 ? 37.250 -41.620 -9.151 1.00 27.73 306 CYS A N 1
ATOM 2331 C CA . CYS A 1 306 ? 37.662 -40.805 -8.008 1.00 27.73 306 CYS A CA 1
ATOM 2332 C C . CYS A 1 306 ? 38.170 -41.669 -6.829 1.00 27.73 306 CYS A C 1
ATOM 2334 O O . CYS A 1 306 ? 37.506 -42.635 -6.452 1.00 27.73 306 CYS A O 1
ATOM 2336 N N . SER A 1 307 ? 39.310 -41.317 -6.217 1.00 32.72 307 SER A N 1
ATOM 2337 C CA . SER A 1 307 ? 39.864 -42.015 -5.040 1.00 32.72 307 SER A CA 1
ATOM 2338 C C . SER A 1 307 ? 40.021 -41.092 -3.831 1.00 32.72 307 SER A C 1
ATOM 2340 O O . SER A 1 307 ? 40.514 -39.972 -3.950 1.00 32.72 307 SER A O 1
ATOM 2342 N N . SER A 1 308 ? 39.640 -41.589 -2.658 1.00 32.28 308 SER A N 1
ATOM 2343 C CA . SER A 1 308 ? 39.525 -40.846 -1.403 1.00 32.28 308 SER A CA 1
ATOM 2344 C C . SER A 1 308 ? 40.797 -40.825 -0.534 1.00 32.28 308 SER A C 1
ATOM 2346 O O . SER A 1 308 ? 41.416 -41.860 -0.311 1.00 32.28 308 SER A O 1
ATOM 2348 N N . SER A 1 309 ? 41.054 -39.663 0.080 1.00 29.95 309 SER A N 1
ATOM 2349 C CA . SER A 1 309 ? 41.485 -39.463 1.485 1.00 29.95 309 SER A CA 1
ATOM 2350 C C . SER A 1 309 ? 42.777 -40.092 2.079 1.00 29.95 309 SER A C 1
ATOM 2352 O O . SER A 1 309 ? 42.874 -41.297 2.275 1.00 29.95 309 SER A O 1
ATOM 2354 N N . LEU A 1 310 ? 43.603 -39.189 2.640 1.00 31.42 310 LEU A N 1
ATOM 2355 C CA . LEU A 1 310 ? 44.369 -39.271 3.911 1.00 31.42 310 LEU A CA 1
ATOM 2356 C C . LEU A 1 310 ? 45.685 -40.105 4.067 1.00 31.42 310 LEU A C 1
ATOM 2358 O O . LEU A 1 310 ? 45.679 -41.277 4.429 1.00 31.42 310 LEU A O 1
ATOM 2362 N N . SER A 1 311 ? 46.799 -39.345 4.123 1.00 30.45 311 SER A N 1
ATOM 2363 C CA . SER A 1 311 ? 47.715 -39.200 5.296 1.00 30.45 311 SER A CA 1
ATOM 2364 C C . SER A 1 311 ? 49.007 -40.042 5.491 1.00 30.45 311 SER A C 1
ATOM 2366 O O . SER A 1 311 ? 49.032 -41.252 5.304 1.00 30.45 311 SER A O 1
ATOM 2368 N N . ARG A 1 312 ? 49.997 -39.362 6.135 1.00 31.78 312 ARG A N 1
ATOM 2369 C CA . ARG A 1 312 ? 51.250 -39.821 6.824 1.00 31.78 312 ARG A CA 1
ATOM 2370 C C . ARG A 1 312 ? 52.482 -40.083 5.923 1.00 31.78 312 ARG A C 1
ATOM 2372 O O . ARG A 1 312 ? 52.307 -40.541 4.809 1.00 31.78 312 ARG A O 1
ATOM 2379 N N . ARG A 1 313 ? 53.756 -39.855 6.321 1.00 31.47 313 ARG A N 1
ATOM 2380 C CA . ARG A 1 313 ? 54.460 -39.349 7.548 1.00 31.47 313 ARG A CA 1
ATOM 2381 C C . ARG A 1 313 ? 55.585 -38.366 7.108 1.00 31.47 313 ARG A C 1
ATOM 2383 O O . ARG A 1 313 ? 56.070 -38.494 5.995 1.00 31.47 313 ARG A O 1
ATOM 2390 N N . ILE A 1 314 ? 55.929 -37.305 7.851 1.00 34.38 314 ILE A N 1
ATOM 2391 C CA . ILE A 1 314 ? 57.021 -37.208 8.863 1.00 34.38 314 ILE A CA 1
ATOM 2392 C C . ILE A 1 314 ? 58.332 -37.943 8.505 1.00 34.38 314 ILE A C 1
ATOM 2394 O O . ILE A 1 314 ? 58.351 -39.169 8.527 1.00 34.38 314 ILE A O 1
ATOM 2398 N N . SER A 1 315 ? 59.424 -37.177 8.340 1.00 30.86 315 SER A N 1
ATOM 2399 C CA . SER A 1 315 ? 60.800 -37.516 8.768 1.00 30.86 315 SER A CA 1
ATOM 2400 C C . SER A 1 315 ? 61.703 -36.268 8.794 1.00 30.86 315 SER A C 1
ATOM 2402 O O . SER A 1 315 ? 61.594 -35.402 7.933 1.00 30.86 315 SER A O 1
ATOM 2404 N N . ALA A 1 316 ? 62.594 -36.197 9.785 1.00 31.62 316 ALA A N 1
ATOM 2405 C CA . ALA A 1 316 ? 63.669 -35.213 10.005 1.00 31.62 316 ALA A CA 1
ATOM 2406 C C . ALA A 1 316 ? 64.753 -35.910 10.878 1.00 31.62 316 ALA A C 1
ATOM 2408 O O . ALA A 1 316 ? 64.507 -37.059 11.262 1.00 31.62 316 ALA A O 1
ATOM 2409 N N . PRO A 1 317 ? 65.873 -35.288 11.313 1.00 55.12 317 PRO A N 1
ATOM 2410 C CA . PRO A 1 317 ? 66.559 -34.062 10.872 1.00 55.12 317 PRO A CA 1
ATOM 2411 C C . PRO A 1 317 ? 68.070 -34.302 10.571 1.00 55.12 317 PRO A C 1
ATOM 2413 O O . PRO A 1 317 ? 68.579 -35.406 10.730 1.00 55.12 317 PRO A O 1
ATOM 2416 N N . THR A 1 318 ? 68.833 -33.253 10.240 1.00 34.72 318 THR A N 1
ATOM 2417 C CA . THR A 1 318 ? 70.264 -33.106 10.622 1.00 34.72 318 THR A CA 1
ATOM 2418 C C . THR A 1 318 ? 70.649 -31.622 10.604 1.00 34.72 318 THR A C 1
ATOM 2420 O O . THR A 1 318 ? 70.057 -30.843 9.861 1.00 34.72 318 THR A O 1
ATOM 2423 N N . ALA A 1 319 ? 71.595 -31.213 11.451 1.00 33.91 319 ALA A N 1
ATOM 2424 C CA . ALA A 1 319 ? 71.945 -29.810 11.693 1.00 33.91 319 ALA A CA 1
ATOM 2425 C C . ALA A 1 319 ? 73.464 -29.599 11.717 1.00 33.91 319 ALA A C 1
ATOM 2427 O O . ALA A 1 319 ? 74.160 -30.506 12.164 1.00 33.91 319 ALA A O 1
ATOM 2428 N N . THR A 1 320 ? 73.933 -28.384 11.387 1.00 32.03 320 THR A N 1
ATOM 2429 C CA . THR A 1 320 ? 75.133 -27.773 12.009 1.00 32.03 320 THR A CA 1
ATOM 2430 C C . THR A 1 320 ? 75.258 -26.252 11.764 1.00 32.03 320 THR A C 1
ATOM 2432 O O . THR A 1 320 ? 75.571 -25.810 10.669 1.00 32.03 320 THR A O 1
ATOM 2435 N N . THR A 1 321 ? 75.046 -25.484 12.843 1.00 33.66 321 THR A N 1
ATOM 2436 C CA . THR A 1 321 ? 75.836 -24.333 13.369 1.00 33.66 321 THR A CA 1
ATOM 2437 C C . THR A 1 321 ? 76.379 -23.153 12.531 1.00 33.66 321 THR A C 1
ATOM 2439 O O . THR A 1 321 ? 76.994 -23.317 11.486 1.00 33.66 321 THR A O 1
ATOM 2442 N N . SER A 1 322 ? 76.405 -22.006 13.243 1.00 28.42 322 SER A N 1
ATOM 2443 C CA . SER A 1 322 ? 77.229 -20.782 13.084 1.00 28.42 322 SER A CA 1
ATOM 2444 C C . SER A 1 322 ? 76.574 -19.639 12.280 1.00 28.42 322 SER A C 1
ATOM 2446 O O . SER A 1 322 ? 75.997 -19.888 11.233 1.00 28.42 322 SER A O 1
ATOM 2448 N N . THR A 1 323 ? 76.582 -18.365 12.707 1.00 32.53 323 THR A N 1
ATOM 2449 C CA . THR A 1 323 ? 77.237 -17.703 13.866 1.00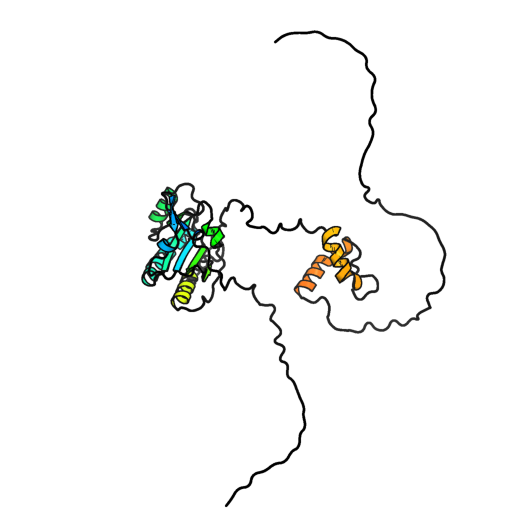 32.53 323 THR A CA 1
ATOM 2450 C C . THR A 1 323 ? 76.344 -16.565 14.398 1.00 32.53 323 THR A C 1
ATOM 2452 O O . THR A 1 323 ? 75.573 -15.988 13.637 1.00 32.53 323 THR A O 1
ATOM 2455 N N . ALA A 1 324 ? 76.453 -16.205 15.681 1.00 35.09 324 ALA A N 1
ATOM 2456 C CA . ALA A 1 324 ? 75.727 -15.074 16.276 1.00 35.09 324 ALA A CA 1
ATOM 2457 C C . ALA A 1 324 ? 76.489 -13.739 16.148 1.00 35.09 324 ALA A C 1
ATOM 2459 O O . ALA A 1 324 ? 77.710 -13.755 16.260 1.00 35.09 324 ALA A O 1
ATOM 2460 N N . THR A 1 325 ? 75.764 -12.611 16.054 1.00 31.22 325 THR A N 1
ATOM 2461 C CA . THR A 1 325 ? 76.183 -11.282 16.561 1.00 31.22 325 THR A CA 1
ATOM 2462 C C . THR A 1 325 ? 74.950 -10.445 16.941 1.00 31.22 325 THR A C 1
ATOM 2464 O O . THR A 1 325 ? 73.951 -10.422 16.231 1.00 31.22 325 THR A O 1
ATOM 2467 N N . SER A 1 326 ? 75.038 -9.772 18.090 1.00 31.72 326 SER A N 1
ATOM 2468 C CA . SER A 1 326 ? 74.027 -8.899 18.715 1.00 31.72 326 SER A CA 1
ATOM 2469 C C . SER A 1 326 ? 73.953 -7.499 18.075 1.00 31.72 326 SER A C 1
ATOM 2471 O O . SER A 1 326 ? 74.998 -7.012 17.652 1.00 31.72 326 SER A O 1
ATOM 2473 N N . CYS A 1 327 ? 72.800 -6.803 18.150 1.00 27.97 327 CYS A N 1
ATOM 2474 C CA . CYS A 1 327 ? 72.709 -5.495 18.848 1.00 27.97 327 CYS A CA 1
ATOM 2475 C C . CYS A 1 327 ? 71.311 -4.823 18.875 1.00 27.97 327 CYS A C 1
ATOM 2477 O O . CYS A 1 327 ? 70.759 -4.487 17.838 1.00 27.97 327 CYS A O 1
ATOM 2479 N N . PHE A 1 328 ? 70.880 -4.503 20.105 1.00 30.52 328 PHE A N 1
ATOM 2480 C CA . PHE A 1 328 ? 70.226 -3.263 20.579 1.00 30.52 328 PHE A CA 1
ATOM 2481 C C . PHE A 1 328 ? 68.833 -2.770 20.109 1.00 30.52 328 PHE A C 1
ATOM 2483 O O . PHE A 1 328 ? 68.670 -2.315 18.985 1.00 30.52 328 PHE A O 1
ATOM 2490 N N . ARG A 1 329 ? 67.985 -2.607 21.149 1.00 37.50 329 ARG A N 1
ATOM 2491 C CA . ARG A 1 329 ? 66.829 -1.698 21.356 1.00 37.50 329 ARG A CA 1
ATOM 2492 C C . ARG A 1 329 ? 65.544 -1.935 20.562 1.00 37.50 329 ARG A C 1
ATOM 2494 O O . ARG A 1 329 ? 65.508 -1.613 19.363 1.00 37.50 329 ARG A O 1
#

pLDDT: mean 74.26, std 25.74, range [26.94, 98.69]

Secondary structure (DSSP, 8-state):
----------------------PPPTT-PPPPS-S-PPPPGGGSEEE-TT--EEEHHHHHTTT--EEEEEE--TT-HHHHHHHHHHHHHHHHHGGGTEEEEEEES--S-HHHHHHHHHHTT--S-EEE-TT-HHHHHTT--EESEEEEEETTS-EEEEE-SSTT-SBTTBPPSSSPP-HHHHHHHHHHTTS--SS-B----SEEP-------TT-----S---IIIIIHHHIIIIITTTSSTTSSSSS--SSHHHHHHTHHHHHHHHHTT-SS-S--PPPP--------------------PPPPP-----------------------

Solvent-accessible surface area (backbone atoms only — not comparable to full-atom values): 20883 Å² total; per-residue (Å²): 138,81,85,84,88,81,87,81,89,84,90,78,92,75,87,76,80,80,76,79,77,79,75,81,67,91,77,68,69,78,82,67,86,77,76,83,73,57,56,63,65,90,43,42,42,40,22,42,93,89,65,52,78,46,46,45,67,70,63,32,43,96,78,32,50,25,34,32,44,32,34,37,38,72,89,37,68,68,30,57,70,40,32,58,54,54,37,50,51,32,68,66,34,44,87,74,20,37,33,48,34,39,34,29,47,73,71,96,50,71,64,53,52,52,46,42,32,61,76,50,64,46,75,54,60,68,31,37,30,76,80,40,54,33,39,64,63,71,67,60,56,38,32,36,25,32,37,32,31,38,72,73,38,37,73,55,31,40,17,33,59,38,50,39,38,72,41,66,96,42,76,48,89,74,85,58,55,50,52,41,62,50,36,53,51,29,49,71,73,71,49,77,38,90,69,41,64,49,78,46,35,48,49,68,62,89,67,77,81,68,82,54,87,76,58,72,71,77,70,76,77,79,44,57,81,81,57,44,43,60,49,40,56,73,70,43,28,78,33,18,31,92,93,42,86,37,98,52,56,48,87,48,70,67,42,47,60,77,44,40,69,63,49,49,52,35,55,76,70,64,54,77,86,75,82,75,95,72,81,77,78,83,81,82,74,76,91,77,72,95,75,83,84,90,87,80,88,77,92,86,87,81,85,87,77,92,82,83,85,87,88,90,79,92,89,84,88,87,87,84,89,87,83,92,82,88,85,87,136

Foldseek 3Di:
DDDDDDDDDDDDDDPPPPPPPPDDDPPDDDDDCPDDDAFDQVLQWFADLVGDIDTPCNQQDDPAWKEKEFEADLPAVVRLVCQVVLQVVCVVCVVLSYAYEYEYQDDPHVVSVVVSCVVSVRPHYYTYDVQCSNCVRQVPWFPGKMWMATPSRDTQAIADQWVLPPAAPHGDPDDTHRLVVQSSVCVSVVHRRPPRYDHHHHHTDPNDPPPPPPPPPPPDPDDCVPHPVVVCVVPPQQQQPVPHPDPHHPPDPVRCVVCVVVVVVCVVVVPPDDDDDDDPPDPDDDDDDDDDDDDDDDDDDDPDDDDDDDDDDDDDDDDDDDDDDDDDD

Nearest PDB structures (foldseek):
  3kcm-assembly1_A  TM=8.293E-01  e=5.473E-08  Geobacter metallireducens GS-15
  2l5o-assembly1_A  TM=8.199E-01  e=1.526E-07  Neisseria meningitidis serogroup B
  5um7-assembly2_B  TM=8.535E-01  e=3.512E-07  Streptococcus gordonii str. Challis substr. CH1
  2lja-assembly1_A  TM=7.285E-01  e=6.221E-08  Phocaeicola vulgatus ATCC 8482
  3erw-assembly1_A  TM=7.889E-01  e=7.107E-07  Bacillus subtilis

Mean predicted aligned error: 19.68 Å

Sequence (329 aa):
MNRPVSTLWLVLCLLATAIANTAADPSVPMPALSGGESMPVDRLEVKTADGRTVPFAELIGPDGRAVCFAFLHPACPMAQDYAPVLVELAARFAGDGISIVGVVCEADDPAEVEAYRTEFGVTFPIFFDTEFTLAEALDATITPEAVLVDRDRRINYTGRIDDRYKIRGVMTPGDAEPELANAIRDLLAGGEVREPRTEAAGCPLDRPERPAASAVVAPAAPTFCKDILPFIHAQCQKCYSPGQAGPFSLLSYDDAVEWVDIGLEEIQARRMPPASRREIPPTRHRSRRCRTTRHFRRVSAPPTSCSSSLSRRISAPTATTSTATSCFR

Radius of gyration: 35.9 Å; Cα contacts (8 Å, |Δi|>4): 386; chains: 1; bounding box: 147×93×55 Å